Protein 2YGT (pdb70)

Sequence (282 aa):
IRKEENGNVTIITQNNKQIRKYSSTDSATTKSNSKITVDASFVDDKFSSEMTTIISLKGFIPSGRKIFALSKYRGVMRWPIKYMVDLKNNSLDSSVKIVDSVPKNTISTKEVNNTISYSIGGGIDTSNKASLNANYAVSKSISYVQPDYNTIQTNDTNSIASWNTEFAETRDGYNVNSWNIVYGNQMFMRSRYSGTSTTNFTPDYQLSSLITGGFSPNFGVVLTAPNGTKKSQIEISLKREINSYHIAWDTEWQGRNYPDSKIEETVKFELDWEKHTIRQIS

Secondary structure (P-SEA, 3-state):
cbbbbcccbbbbbcccbbbbbbbbbbbbbcccbbbbbbbbbbbbcccccbbbbbbbbbbcccccbbbbbccccbbbbbbccbbbbbbbbcccccccccccccccccccccbbbbbbbbcccbbbbbbccccccccccbbbbbbbbbccbbbbbccccccbbbbbbccccccccccccccccccccccccccccccccccccccccccccccccccccccbbbbbbcccccbbbbbbbbbbbbbbbbbbbcccbbbbbbbbbbbbbbbbbbbccccbbbbbcc

Organism: Clostridium perfringens (NCBI:txid1502)

B-factor: mean 29.64, std 13.9, range [11.29, 104.6]

InterPro domains:
  IPR003963 Bi-component toxin, staphylococci [PR01468] (76-95)
  IPR003963 Bi-component toxin, staphylococci [PR01468] (137-158)
  IPR003963 Bi-component toxin, staphylococci [PR01468] (249-266)
  IPR003963 Bi-component toxin, staphylococci [TIGR01002] (24-316)
  IPR016183 Leukocidin/Hemolysin toxin [PF07968] (76-310)
  IPR036435 Leukocidin/porin MspA superfamily [SSF56959] (48-316)

Nearest PDB structures (foldseek):
  4i0n-assembly1_A  TM=9.658E-01  e=7.205E-36  Clostridium perfringens
  7t4d-assembly1_B  TM=8.072E-01  e=2.700E-31  Enterococcus
  4h56-assembly1_A  TM=8.157E-01  e=4.114E-27  Clostridium perfringens
  4iya-assembly1_A  TM=8.623E-01  e=1.959E-25  Staphylococcus phage PVL
  3lkf-assembly1_A  TM=8.382E-01  e=7.167E-26  Staphylococcus aureus

Foldseek 3Di:
DDWDDDPQKIWFDDPNAIKIWGWAKDKDADPVGKIKMKIKIWIGFPLAQWTKIKIKIKIWDWQPWDWDAPDFFKIKIKGFQKKKKKKFWPVCVQVKFFPDKDDAAKDDDQKWKKKWFAARHGDIDIGSDHDDPDDGRDMDMWIFGQVQWMKGFPDDTRGMTMIMTGGHAFPVGFDQPDQDPVQGGCRQAQFWQDDTNRGGGNDPVRDPCCTVTRGTGIMMTMIIGRHVDFKTKMKMKIKTWMKMWMWGCDPITHIHIGGDDMDMDMWMWMAGSVVRYIGTDD

Structure (mmCIF, N/CA/C/O backbone):
data_2YGT
#
_entry.id   2YGT
#
_cell.length_a   112.932
_cell.length_b   49.664
_cell.length_c   58.477
_cell.angle_alpha   90.00
_cell.angle_beta   90.00
_cell.angle_gamma   90.00
#
_symmetry.space_group_name_H-M   'P 21 21 2'
#
loop_
_entity.id
_entity.type
_entity.pdbx_description
1 polymer 'DELTA TOXIN'
2 non-polymer 'ZINC ION'
3 non-polymer IMIDAZOLE
4 non-polymer GLYCEROL
5 water water
#
loop_
_atom_site.group_PDB
_atom_site.id
_atom_site.type_symbol
_atom_site.label_atom_id
_atom_site.label_alt_id
_atom_site.label_comp_id
_atom_site.label_asym_id
_atom_site.label_entity_id
_atom_site.label_seq_id
_atom_site.pdbx_PDB_ins_code
_atom_site.Cartn_x
_atom_site.Cartn_y
_atom_site.Cartn_z
_atom_site.occupancy
_atom_site.B_iso_or_equiv
_atom_site.auth_seq_id
_atom_site.auth_comp_id
_atom_site.auth_asym_id
_atom_site.auth_atom_id
_atom_site.pdbx_PDB_model_num
ATOM 1 N N . ILE A 1 11 ? 14.494 12.011 59.922 1.00 56.27 9 ILE A N 1
ATOM 2 C CA . ILE A 1 11 ? 13.819 13.155 59.321 1.00 61.33 9 ILE A CA 1
ATOM 3 C C . ILE A 1 11 ? 12.310 12.949 59.260 1.00 65.11 9 ILE A C 1
ATOM 4 O O . ILE A 1 11 ? 11.830 11.954 58.719 1.00 74.10 9 ILE A O 1
ATOM 6 N N . ARG A 1 12 ? 11.564 13.897 59.815 1.00 52.53 10 ARG A N 1
ATOM 7 C CA . ARG A 1 12 ? 10.110 13.811 59.825 1.00 54.62 10 ARG A CA 1
ATOM 8 C C . ARG A 1 12 ? 9.507 14.544 58.629 1.00 53.45 10 ARG A C 1
ATOM 9 O O . ARG A 1 12 ? 9.923 15.652 58.298 1.00 52.49 10 ARG A O 1
ATOM 11 N N . LYS A 1 13 ? 8.530 13.915 57.983 1.00 49.69 11 LYS A N 1
ATOM 12 C CA . LYS A 1 13 ? 7.839 14.525 56.853 1.00 50.75 11 LYS A CA 1
ATOM 13 C C . LYS A 1 13 ? 6.329 14.439 57.044 1.00 52.24 11 LYS A C 1
ATOM 14 O O . LYS A 1 13 ? 5.827 13.465 57.599 1.00 53.48 11 LYS A O 1
ATOM 18 N N . GLU A 1 14 ? 5.610 15.459 56.585 1.00 55.11 12 GLU A N 1
ATOM 19 C CA . GLU A 1 14 ? 4.154 15.473 56.695 1.00 59.13 12 GLU A CA 1
ATOM 20 C C . GLU A 1 14 ? 3.510 16.042 55.434 1.00 61.91 12 GLU A C 1
ATOM 21 O O . GLU A 1 14 ? 4.072 16.925 54.786 1.00 57.82 12 GLU A O 1
ATOM 24 N N . GLU A 1 15 ? 2.326 15.538 55.098 1.00 66.12 13 GLU A N 1
ATOM 25 C CA . GLU A 1 15 ? 1.660 15.905 53.850 1.00 70.24 13 GLU A CA 1
ATOM 26 C C . GLU A 1 15 ? 0.569 16.959 54.016 1.00 71.28 13 GLU A C 1
ATOM 27 O O . GLU A 1 15 ? -0.067 17.059 55.066 1.00 71.46 13 GLU A O 1
ATOM 33 N N . ASN A 1 16 ? 0.359 17.739 52.960 1.00 74.54 14 ASN A N 1
ATOM 34 C CA . ASN A 1 16 ? -0.689 18.751 52.929 1.00 79.04 14 ASN A CA 1
ATOM 35 C C . ASN A 1 16 ? -1.031 19.136 51.493 1.00 83.59 14 ASN A C 1
ATOM 36 O O . ASN A 1 16 ? -0.913 20.298 51.105 1.00 85.21 14 ASN A O 1
ATOM 38 N N . GLY A 1 17 ? -1.451 18.149 50.707 1.00 85.92 15 GLY A N 1
ATOM 39 C CA . GLY A 1 17 ? -1.751 18.365 49.304 1.00 81.75 15 GLY A CA 1
ATOM 40 C C . GLY A 1 17 ? -0.508 18.232 48.445 1.00 74.87 15 GLY A C 1
ATOM 41 O O . GLY A 1 17 ? 0.080 17.154 48.350 1.00 71.92 15 GLY A O 1
ATOM 42 N N . ASN A 1 18 ? -0.106 19.331 47.815 1.00 67.41 16 ASN A N 1
ATOM 43 C CA . ASN A 1 18 ? 1.112 19.343 47.014 1.00 65.53 16 ASN A CA 1
ATOM 44 C C . ASN A 1 18 ? 2.305 19.820 47.832 1.00 54.60 16 ASN A C 1
ATOM 45 O O . ASN A 1 18 ? 3.368 20.115 47.285 1.00 53.47 16 ASN A O 1
ATOM 50 N N . VAL A 1 19 ? 2.121 19.895 49.145 1.00 46.67 17 VAL A N 1
ATOM 51 C CA . VAL A 1 19 ? 3.176 20.361 50.034 1.00 41.40 17 VAL A CA 1
ATOM 52 C C . VAL A 1 19 ? 3.661 19.258 50.965 1.00 39.64 17 VAL A C 1
ATOM 53 O O . VAL A 1 19 ? 2.863 18.530 51.555 1.00 39.80 17 VAL A O 1
ATOM 57 N N . THR A 1 20 ? 4.978 19.142 51.089 1.00 37.80 18 THR A N 1
ATOM 58 C CA . THR A 1 20 ? 5.583 18.234 52.049 1.00 28.98 18 THR A CA 1
ATOM 59 C C . THR A 1 20 ? 6.421 19.044 53.028 1.00 28.34 18 THR A C 1
ATOM 60 O O . THR A 1 20 ? 7.394 19.688 52.636 1.00 39.66 18 THR A O 1
ATOM 64 N N . ILE A 1 21 ? 6.032 19.028 54.299 1.00 36.28 19 ILE A N 1
ATOM 65 C CA . ILE A 1 21 ? 6.792 19.722 55.331 1.00 28.25 19 ILE A CA 1
ATOM 66 C C . ILE A 1 21 ? 7.811 18.777 55.952 1.00 33.16 19 ILE A C 1
ATOM 67 O O . ILE A 1 21 ? 7.451 17.776 56.570 1.00 28.11 19 ILE A O 1
ATOM 72 N N . ILE A 1 22 ? 9.087 19.102 55.782 1.00 35.63 20 ILE A N 1
ATOM 73 C CA . ILE A 1 22 ? 10.165 18.225 56.213 1.00 25.85 20 ILE A CA 1
ATOM 74 C C . ILE A 1 22 ? 10.946 18.833 57.371 1.00 31.72 20 ILE A C 1
ATOM 75 O O . ILE A 1 22 ? 11.494 19.929 57.257 1.00 24.74 20 ILE A O 1
ATOM 80 N N . THR A 1 23 ? 10.990 18.110 58.486 1.00 30.75 21 THR A N 1
ATOM 81 C CA . THR A 1 23 ? 11.655 18.592 59.691 1.00 31.73 21 THR A CA 1
ATOM 82 C C . THR A 1 23 ? 12.789 17.662 60.112 1.00 29.43 21 THR A C 1
ATOM 83 O O . THR A 1 23 ? 12.575 16.471 60.342 1.00 29.90 21 THR A O 1
ATOM 87 N N . GLN A 1 24 ? 13.994 18.211 60.213 1.00 52.30 22 GLN A N 1
ATOM 88 C CA . GLN A 1 24 ? 15.154 17.437 60.635 1.00 54.82 22 GLN A CA 1
ATOM 89 C C . GLN A 1 24 ? 15.963 18.203 61.674 1.00 51.69 22 GLN A C 1
ATOM 90 O O . GLN A 1 24 ? 16.615 19.198 61.357 1.00 51.84 22 GLN A O 1
ATOM 93 N N . ASN A 1 25 ? 15.908 17.733 62.916 1.00 53.26 23 ASN A N 1
ATOM 94 C CA . ASN A 1 25 ? 16.632 18.358 64.017 1.00 57.40 23 ASN A CA 1
ATOM 95 C C . ASN A 1 25 ? 16.289 19.836 64.192 1.00 57.85 23 ASN A C 1
ATOM 96 O O . ASN A 1 25 ? 17.162 20.700 64.104 1.00 63.42 23 ASN A O 1
ATOM 101 N N . ASN A 1 26 ? 15.011 20.116 64.432 1.00 56.18 24 ASN A N 1
ATOM 102 C CA . ASN A 1 26 ? 14.538 21.475 64.695 1.00 58.57 24 ASN A CA 1
ATOM 103 C C . ASN A 1 26 ? 14.462 22.366 63.455 1.00 57.28 24 ASN A C 1
ATOM 104 O O . ASN A 1 26 ? 13.776 23.390 63.461 1.00 55.01 24 ASN A O 1
ATOM 106 N N . LYS A 1 27 ? 15.164 21.978 62.394 1.00 53.08 25 LYS A N 1
ATOM 107 C CA . LYS A 1 27 ? 15.142 22.743 61.152 1.00 47.27 25 LYS A CA 1
ATOM 108 C C . LYS A 1 27 ? 14.101 22.192 60.182 1.00 44.20 25 LYS A C 1
ATOM 109 O O . LYS A 1 27 ? 14.010 20.983 59.970 1.00 46.53 25 LYS A O 1
ATOM 115 N N . GLN A 1 28 ? 13.316 23.089 59.596 1.00 44.77 26 GLN A N 1
ATOM 116 C CA . GLN A 1 28 ? 12.201 22.687 58.748 1.00 45.76 26 GLN A CA 1
ATOM 117 C C . GLN A 1 28 ? 12.279 23.283 57.345 1.00 41.75 26 GLN A C 1
ATOM 118 O O . GLN A 1 28 ? 12.604 24.457 57.175 1.00 41.35 26 GLN A O 1
ATOM 124 N N . ILE A 1 29 ? 11.986 22.458 56.345 1.00 20.15 27 ILE A N 1
ATOM 125 C CA . ILE A 1 29 ? 11.921 22.917 54.962 1.00 23.44 27 ILE A CA 1
ATOM 126 C C . ILE A 1 29 ? 10.650 22.398 54.290 1.00 25.77 27 ILE A C 1
ATOM 127 O O . ILE A 1 29 ? 10.013 21.467 54.782 1.00 31.16 27 ILE A O 1
ATOM 132 N N . ARG A 1 30 ? 10.281 23.001 53.166 1.00 23.62 28 ARG A N 1
ATOM 133 C CA . ARG A 1 30 ? 9.061 22.607 52.472 1.00 25.86 28 ARG A CA 1
ATOM 134 C C . ARG A 1 30 ? 9.331 22.227 51.021 1.00 26.37 28 ARG A C 1
ATOM 135 O O . ARG A 1 30 ? 10.255 22.745 50.396 1.00 31.48 28 ARG A O 1
ATOM 143 N N . LYS A 1 31 ? 8.520 21.315 50.495 1.00 18.43 29 LYS A N 1
ATOM 144 C CA . LYS A 1 31 ? 8.656 20.869 49.114 1.00 20.73 29 LYS A CA 1
ATOM 145 C C . LYS A 1 31 ? 7.328 20.975 48.375 1.00 19.48 29 LYS A C 1
ATOM 146 O O . LYS A 1 31 ? 6.326 20.400 48.800 1.00 20.68 29 LYS A O 1
ATOM 152 N N . TYR A 1 32 ? 7.327 21.715 47.271 1.00 19.99 30 TYR A N 1
ATOM 153 C CA . TYR A 1 32 ? 6.124 21.898 46.468 1.00 17.97 30 TYR A CA 1
ATOM 154 C C . TYR A 1 32 ? 6.247 21.153 45.147 1.00 17.67 30 TYR A C 1
ATOM 155 O O . TYR A 1 32 ? 7.237 21.304 44.432 1.00 17.50 30 TYR A O 1
ATOM 164 N N . SER A 1 33 ? 5.237 20.349 44.831 1.00 17.67 31 SER A N 1
ATOM 165 C CA . SER A 1 33 ? 5.233 19.566 43.600 1.00 19.61 31 SER A CA 1
ATOM 166 C C . SER A 1 33 ? 4.397 20.198 42.487 1.00 17.54 31 SER A C 1
ATOM 167 O O . SER A 1 33 ? 3.342 20.783 42.738 1.00 17.82 31 SER A O 1
ATOM 170 N N . SER A 1 34 ? 4.876 20.074 41.255 1.00 17.34 32 SER A N 1
ATOM 171 C CA . SER A 1 34 ? 4.130 20.549 40.098 1.00 17.86 32 SER A CA 1
ATOM 172 C C . SER A 1 34 ? 4.346 19.604 38.919 1.00 20.69 32 SER A C 1
ATOM 173 O O . SER A 1 34 ? 5.475 19.208 38.627 1.00 21.63 32 SER A O 1
ATOM 176 N N . THR A 1 35 ? 3.257 19.234 38.253 1.00 17.41 33 THR A N 1
ATOM 177 C CA . THR A 1 35 ? 3.327 18.312 37.125 1.00 17.29 33 THR A CA 1
ATOM 178 C C . THR A 1 35 ? 2.640 18.862 35.881 1.00 17.49 33 THR A C 1
ATOM 179 O O . THR A 1 35 ? 1.508 19.342 35.941 1.00 27.82 33 THR A O 1
ATOM 183 N N . ASP A 1 36 ? 3.331 18.784 34.751 1.00 17.33 34 ASP A N 1
ATOM 184 C CA . ASP A 1 36 ? 2.736 19.160 33.479 1.00 17.55 34 ASP A CA 1
ATOM 185 C C . ASP A 1 36 ? 3.038 18.126 32.401 1.00 17.42 34 ASP A C 1
ATOM 186 O O . ASP A 1 36 ? 4.090 17.490 32.416 1.00 21.48 34 ASP A O 1
ATOM 191 N N . SER A 1 37 ? 2.102 17.961 31.470 1.00 34.26 35 SER A N 1
ATOM 192 C CA . SER A 1 37 ? 2.260 17.001 30.385 1.00 28.76 35 SER A CA 1
ATOM 193 C C . SER A 1 37 ? 2.050 17.656 29.027 1.00 29.25 35 SER A C 1
ATOM 194 O O . SER A 1 37 ? 1.183 18.516 28.867 1.00 18.25 35 SER A O 1
ATOM 197 N N . ALA A 1 38 ? 2.849 17.241 28.051 1.00 17.75 36 ALA A N 1
ATOM 198 C CA . ALA A 1 38 ? 2.731 17.755 26.695 1.00 26.22 36 ALA A CA 1
ATOM 199 C C . ALA A 1 38 ? 2.866 16.638 25.665 1.00 26.97 36 ALA A C 1
ATOM 200 O O . ALA A 1 38 ? 3.631 15.690 25.851 1.00 26.93 36 ALA A O 1
ATOM 202 N N . THR A 1 39 ? 2.105 16.750 24.583 1.00 26.00 37 THR A N 1
ATOM 203 C CA . THR A 1 39 ? 2.185 15.795 23.488 1.00 28.49 37 THR A CA 1
ATOM 204 C C . THR A 1 39 ? 2.717 16.488 22.239 1.00 29.20 37 THR A C 1
ATOM 205 O O . THR A 1 39 ? 2.298 17.596 21.909 1.00 24.10 37 THR A O 1
ATOM 209 N N . THR A 1 40 ? 3.650 15.836 21.553 1.00 24.58 38 THR A N 1
ATOM 210 C CA . THR A 1 40 ? 4.260 16.410 20.361 1.00 27.47 38 THR A CA 1
ATOM 211 C C . THR A 1 40 ? 3.453 16.075 19.110 1.00 31.10 38 THR A C 1
ATOM 212 O O . THR A 1 40 ? 2.499 15.297 19.163 1.00 26.89 38 THR A O 1
ATOM 216 N N . LYS A 1 41 ? 3.848 16.665 17.986 1.00 32.25 39 LYS A N 1
ATOM 217 C CA . LYS A 1 41 ? 3.152 16.462 16.719 1.00 36.20 39 LYS A CA 1
ATOM 218 C C . LYS A 1 41 ? 3.163 14.996 16.287 1.00 36.10 39 LYS A C 1
ATOM 219 O O . LYS A 1 41 ? 2.188 14.501 15.727 1.00 39.27 39 LYS A O 1
ATOM 221 N N . SER A 1 42 ? 4.266 14.305 16.556 1.00 34.30 40 SER A N 1
ATOM 222 C CA . SER A 1 42 ? 4.407 12.908 16.158 1.00 28.63 40 SER A CA 1
ATOM 223 C C . SER A 1 42 ? 4.025 11.949 17.283 1.00 33.01 40 SER A C 1
ATOM 224 O O . SER A 1 42 ? 4.424 10.783 17.282 1.00 39.13 40 SER A O 1
ATOM 227 N N . ASN A 1 43 ? 3.256 12.455 18.243 1.00 38.57 41 ASN A N 1
ATOM 228 C CA . ASN A 1 43 ? 2.739 11.643 19.344 1.00 39.60 41 ASN A CA 1
ATOM 229 C C . ASN A 1 43 ? 3.784 11.136 20.336 1.00 30.59 41 ASN A C 1
ATOM 230 O O . ASN A 1 43 ? 3.611 10.082 20.949 1.00 31.39 41 ASN A O 1
ATOM 234 N N . SER A 1 44 ? 4.868 11.887 20.489 1.00 25.96 42 SER A N 1
ATOM 235 C CA . SER A 1 44 ? 5.768 11.675 21.613 1.00 25.15 42 SER A CA 1
ATOM 236 C C . SER A 1 44 ? 5.153 12.353 22.827 1.00 25.51 42 SER A C 1
ATOM 237 O O . SER A 1 44 ? 4.435 13.343 22.693 1.00 25.18 42 SER A O 1
ATOM 240 N N . LYS A 1 45 ? 5.426 11.819 24.009 1.00 22.65 43 LYS A N 1
ATOM 241 C CA . LYS A 1 45 ? 4.869 12.375 25.230 1.00 24.05 43 LYS A CA 1
ATOM 242 C C . LYS A 1 45 ? 5.974 12.800 26.183 1.00 29.78 43 LYS A C 1
ATOM 243 O O . LYS A 1 45 ? 6.960 12.088 26.367 1.00 26.82 43 LYS A O 1
ATOM 247 N N . ILE A 1 46 ? 5.807 13.974 26.779 1.00 30.38 44 ILE A N 1
ATOM 248 C CA . ILE A 1 46 ? 6.721 14.432 27.812 1.00 27.84 44 ILE A CA 1
ATOM 249 C C . ILE A 1 46 ? 5.945 14.834 29.059 1.00 27.56 44 ILE A C 1
ATOM 250 O O . ILE A 1 46 ? 4.917 15.507 28.979 1.00 25.13 44 ILE A O 1
ATOM 255 N N . THR A 1 47 ? 6.443 14.398 30.209 1.00 26.01 45 THR A N 1
ATOM 256 C CA . THR A 1 47 ? 5.890 14.793 31.494 1.00 16.67 45 THR A CA 1
ATOM 257 C C . THR A 1 47 ? 7.016 15.273 32.394 1.00 22.22 45 THR A C 1
ATOM 258 O O . THR A 1 47 ? 8.011 14.574 32.581 1.00 18.53 45 THR A O 1
ATOM 262 N N . VAL A 1 48 ? 6.863 16.473 32.943 1.00 21.84 46 VAL A N 1
ATOM 263 C CA . VAL A 1 48 ? 7.850 17.001 33.874 1.00 18.97 46 VAL A CA 1
ATOM 264 C C . VAL A 1 48 ? 7.276 17.114 35.278 1.00 19.78 46 VAL A C 1
ATOM 265 O O . VAL A 1 48 ? 6.227 17.722 35.486 1.00 16.66 46 VAL A O 1
ATOM 269 N N . ASP A 1 49 ? 7.965 16.507 36.235 1.00 24.45 47 ASP A N 1
ATOM 270 C CA . ASP A 1 49 ? 7.609 16.642 37.638 1.00 22.54 47 ASP A CA 1
ATOM 271 C C . ASP A 1 49 ? 8.630 17.552 38.296 1.00 16.41 47 ASP A C 1
ATOM 272 O O . ASP A 1 49 ? 9.797 17.189 38.439 1.00 23.58 47 ASP A O 1
ATOM 277 N N . ALA A 1 50 ? 8.196 18.743 38.682 1.00 16.58 48 ALA A N 1
ATOM 278 C CA . ALA A 1 50 ? 9.076 19.675 39.368 1.00 16.65 48 ALA A CA 1
ATOM 279 C C . ALA A 1 50 ? 8.836 19.646 40.874 1.00 21.21 48 ALA A C 1
ATOM 280 O O . ALA A 1 50 ? 7.700 19.739 41.337 1.00 19.21 48 ALA A O 1
ATOM 282 N N . SER A 1 51 ? 9.914 19.508 41.636 1.00 16.76 49 SER A N 1
ATOM 283 C CA . SER A 1 51 ? 9.832 19.612 43.083 1.00 20.08 49 SER A CA 1
ATOM 284 C C . SER A 1 51 ? 10.571 20.854 43.547 1.00 18.83 49 SER A C 1
ATOM 285 O O . SER A 1 51 ? 11.799 20.852 43.636 1.00 18.41 49 SER A O 1
ATOM 288 N N . PHE A 1 52 ? 9.817 21.914 43.822 1.00 17.36 50 PHE A N 1
ATOM 289 C CA . PHE A 1 52 ? 10.385 23.156 44.330 1.00 17.65 50 PHE A CA 1
ATOM 290 C C . PHE A 1 52 ? 10.690 23.014 45.815 1.00 25.83 50 PHE A C 1
ATOM 291 O O . PHE A 1 52 ? 9.791 22.782 46.625 1.00 17.91 50 PHE A O 1
ATOM 299 N N . VAL A 1 53 ? 11.958 23.149 46.178 1.00 19.52 51 VAL A N 1
ATOM 300 C CA . VAL A 1 53 ? 12.336 23.074 47.579 1.00 22.72 51 VAL A CA 1
ATOM 301 C C . VAL A 1 53 ? 12.463 24.467 48.176 1.00 21.31 51 VAL A C 1
ATOM 302 O O . VAL A 1 53 ? 13.154 25.323 47.626 1.00 20.75 51 VAL A O 1
ATOM 306 N N . ASP A 1 54 ? 11.777 24.690 49.294 1.00 24.17 52 ASP A N 1
ATOM 307 C CA . ASP A 1 54 ? 11.933 25.919 50.065 1.00 22.74 52 ASP A CA 1
ATOM 308 C C . ASP A 1 54 ? 12.743 25.647 51.325 1.00 22.41 52 ASP A C 1
ATOM 309 O O . ASP A 1 54 ? 12.257 25.035 52.277 1.00 23.90 52 ASP A O 1
ATOM 314 N N . ASP A 1 55 ? 13.987 26.106 51.310 1.00 20.92 53 ASP A N 1
ATOM 315 C CA . ASP A 1 55 ? 14.939 25.815 52.368 1.00 22.31 53 ASP A CA 1
ATOM 316 C C . ASP A 1 55 ? 15.621 27.109 52.794 1.00 25.05 53 ASP A C 1
ATOM 317 O O . ASP A 1 55 ? 16.572 27.559 52.157 1.00 22.18 53 ASP A O 1
ATOM 322 N N . LYS A 1 56 ? 15.120 27.706 53.872 1.00 31.05 54 LYS A N 1
ATOM 323 C CA . LYS A 1 56 ? 15.621 28.994 54.350 1.00 32.61 54 LYS A CA 1
ATOM 324 C C . LYS A 1 56 ? 17.074 28.925 54.804 1.00 28.32 54 LYS A C 1
ATOM 325 O O . LYS A 1 56 ? 17.734 29.954 54.950 1.00 22.70 54 LYS A O 1
ATOM 331 N N . PHE A 1 57 ? 17.564 27.710 55.027 1.00 21.88 55 PHE A N 1
ATOM 332 C CA . PHE A 1 57 ? 18.925 27.509 55.514 1.00 25.55 55 PHE A CA 1
ATOM 333 C C . PHE A 1 57 ? 19.912 27.324 54.365 1.00 22.17 55 PHE A C 1
ATOM 334 O O . PHE A 1 57 ? 21.119 27.213 54.575 1.00 25.04 55 PHE A O 1
ATOM 342 N N . SER A 1 58 ? 19.387 27.299 53.147 1.00 27.24 56 SER A N 1
ATOM 343 C CA . SER A 1 58 ? 20.221 27.225 51.957 1.00 32.49 56 SER A CA 1
ATOM 344 C C . SER A 1 58 ? 20.403 28.622 51.387 1.00 32.24 56 SER A C 1
ATOM 345 O O . SER A 1 58 ? 19.486 29.442 51.437 1.00 29.96 56 SER A O 1
ATOM 348 N N . SER A 1 59 ? 21.586 28.888 50.842 1.00 32.48 57 SER A N 1
ATOM 349 C CA . SER A 1 59 ? 21.908 30.210 50.312 1.00 33.67 57 SER A CA 1
ATOM 350 C C . SER A 1 59 ? 21.179 30.511 49.002 1.00 34.71 57 SER A C 1
ATOM 351 O O . SER A 1 59 ? 21.209 31.640 48.513 1.00 30.75 57 SER A O 1
ATOM 354 N N . GLU A 1 60 ? 20.529 29.503 48.431 1.00 35.40 58 GLU A N 1
ATOM 355 C CA . GLU A 1 60 ? 19.790 29.699 47.189 1.00 32.15 58 GLU A CA 1
ATOM 356 C C . GLU A 1 60 ? 18.584 28.770 47.066 1.00 27.84 58 GLU A C 1
ATOM 357 O O . GLU A 1 60 ? 18.315 27.966 47.958 1.00 26.18 58 GLU A O 1
ATOM 363 N N . MET A 1 61 ? 17.857 28.901 45.959 1.00 24.74 59 MET A N 1
ATOM 364 C CA . MET A 1 61 ? 16.665 28.096 45.705 1.00 25.49 59 MET A CA 1
ATOM 365 C C . MET A 1 61 ? 16.969 26.887 44.824 1.00 26.14 59 MET A C 1
ATOM 366 O O . MET A 1 61 ? 17.700 26.991 43.840 1.00 19.35 59 MET A O 1
ATOM 371 N N . THR A 1 62 ? 16.392 25.743 45.180 1.00 18.89 60 THR A N 1
ATOM 372 C CA . THR A 1 62 ? 16.657 24.495 44.475 1.00 18.47 60 THR A CA 1
ATOM 373 C C . THR A 1 62 ? 15.368 23.842 43.991 1.00 30.03 60 THR A C 1
ATOM 374 O O . THR A 1 62 ? 14.430 23.648 44.765 1.00 25.87 60 THR A O 1
ATOM 378 N N . THR A 1 63 ? 15.329 23.503 42.706 1.00 17.80 61 THR A N 1
ATOM 379 C CA . THR A 1 63 ? 14.199 22.777 42.140 1.00 18.91 61 THR A CA 1
ATOM 380 C C . THR A 1 63 ? 14.661 21.506 41.434 1.00 21.75 61 THR A C 1
ATOM 381 O O . THR A 1 63 ? 15.500 21.551 40.535 1.00 21.95 61 THR A O 1
ATOM 385 N N . ILE A 1 64 ? 14.109 20.374 41.853 1.00 16.95 62 ILE A N 1
ATOM 386 C CA . ILE A 1 64 ? 14.436 19.094 41.246 1.00 16.72 62 ILE A CA 1
ATOM 387 C C . ILE A 1 64 ? 13.410 18.767 40.171 1.00 16.51 62 ILE A C 1
ATOM 388 O O . ILE A 1 64 ? 12.207 18.832 40.416 1.00 16.52 62 ILE A O 1
ATOM 393 N N . ILE A 1 65 ? 13.884 18.423 38.978 1.00 16.39 63 ILE A N 1
ATOM 394 C CA . ILE A 1 65 ? 12.984 18.119 37.869 1.00 16.26 63 ILE A CA 1
ATOM 395 C C . ILE A 1 65 ? 13.127 16.687 37.359 1.00 16.09 63 ILE A C 1
ATOM 396 O O . ILE A 1 65 ? 14.202 16.266 36.933 1.00 16.06 63 ILE A O 1
ATOM 401 N N . SER A 1 66 ? 12.027 15.946 37.414 1.00 16.06 64 SER A N 1
ATOM 402 C CA . SER A 1 66 ? 11.982 14.597 36.873 1.00 15.99 64 SER A CA 1
ATOM 403 C C . SER A 1 66 ? 11.335 14.616 35.491 1.00 17.72 64 SER A C 1
ATOM 404 O O . SER A 1 66 ? 10.207 15.077 35.326 1.00 16.40 64 SER A O 1
ATOM 407 N N . LEU A 1 67 ? 12.066 14.116 34.504 1.00 18.32 65 LEU A N 1
ATOM 408 C CA . LEU A 1 67 ? 11.591 14.061 33.130 1.00 19.92 65 LEU A CA 1
ATOM 409 C C . LEU A 1 67 ? 11.150 12.643 32.773 1.00 18.72 65 LEU A C 1
ATOM 410 O O . LEU A 1 67 ? 11.955 11.711 32.799 1.00 26.54 65 LEU A O 1
ATOM 415 N N . LYS A 1 68 ? 9.870 12.481 32.451 1.00 16.06 66 LYS A N 1
ATOM 416 C CA . LYS A 1 68 ? 9.344 11.188 32.011 1.00 20.60 66 LYS A CA 1
ATOM 417 C C . LYS A 1 68 ? 8.712 11.326 30.632 1.00 19.43 66 LYS A C 1
ATOM 418 O O . LYS A 1 68 ? 7.904 12.222 30.400 1.00 23.94 66 LYS A O 1
ATOM 421 N N . GLY A 1 69 ? 9.077 10.441 29.714 1.00 21.88 67 GLY A N 1
ATOM 422 C CA . GLY A 1 69 ? 8.573 10.543 28.359 1.00 25.61 67 GLY A CA 1
ATOM 423 C C . GLY A 1 69 ? 8.268 9.230 27.670 1.00 29.07 67 GLY A C 1
ATOM 424 O O . GLY A 1 69 ? 8.591 8.149 28.165 1.00 22.53 67 GLY A O 1
ATOM 425 N N . PHE A 1 70 ? 7.620 9.336 26.517 1.00 26.41 68 PHE A N 1
ATOM 426 C CA . PHE A 1 70 ? 7.429 8.195 25.641 1.00 22.37 68 PHE A CA 1
ATOM 427 C C . PHE A 1 70 ? 7.685 8.617 24.205 1.00 23.14 68 PHE A C 1
ATOM 428 O O . PHE A 1 70 ? 7.013 9.505 23.684 1.00 17.35 68 PHE A O 1
ATOM 436 N N . ILE A 1 71 ? 8.674 7.991 23.581 1.00 17.19 69 ILE A N 1
ATOM 437 C CA . ILE A 1 71 ? 8.949 8.206 22.173 1.00 20.57 69 ILE A CA 1
ATOM 438 C C . ILE A 1 71 ? 8.653 6.921 21.415 1.00 25.68 69 ILE A C 1
ATOM 439 O O . ILE A 1 71 ? 9.343 5.917 21.600 1.00 17.64 69 ILE A O 1
ATOM 444 N N . PRO A 1 72 ? 7.618 6.946 20.566 1.00 18.77 70 PRO A N 1
ATOM 445 C CA . PRO A 1 72 ? 7.247 5.770 19.775 1.00 18.42 70 PRO A CA 1
ATOM 446 C C . PRO A 1 72 ? 8.439 5.265 18.973 1.00 33.18 70 PRO A C 1
ATOM 447 O O . PRO A 1 72 ? 9.239 6.069 18.496 1.00 20.02 70 PRO A O 1
ATOM 451 N N . SER A 1 73 ? 8.555 3.948 18.835 1.00 18.64 71 SER A N 1
ATOM 452 C CA . SER A 1 73 ? 9.676 3.352 18.112 1.00 26.41 71 SER A CA 1
ATOM 453 C C . SER A 1 73 ? 9.653 3.728 16.635 1.00 26.57 71 SER A C 1
ATOM 454 O O . SER A 1 73 ? 10.698 3.819 15.991 1.00 18.77 71 SER A O 1
ATOM 457 N N . GLY A 1 74 ? 8.454 3.938 16.102 1.00 19.20 72 GLY A N 1
ATOM 458 C CA . GLY A 1 74 ? 8.293 4.260 14.698 1.00 19.49 72 GLY A CA 1
ATOM 459 C C . GLY A 1 74 ? 8.683 3.111 13.787 1.00 19.86 72 GLY A C 1
ATOM 460 O O . GLY A 1 74 ? 8.987 3.318 12.613 1.00 29.91 72 GLY A O 1
ATOM 461 N N . ARG A 1 75 ? 8.674 1.895 14.324 1.00 20.03 73 ARG A N 1
ATOM 462 C CA . ARG A 1 75 ? 9.059 0.726 13.540 1.00 34.07 73 ARG A CA 1
ATOM 463 C C . ARG A 1 75 ? 8.032 0.388 12.467 1.00 31.46 73 ARG A C 1
ATOM 464 O O . ARG A 1 75 ? 6.827 0.387 12.720 1.00 29.71 73 ARG A O 1
ATOM 472 N N . LYS A 1 76 ? 8.525 0.100 11.268 1.00 27.12 74 LYS A N 1
ATOM 473 C CA . LYS A 1 76 ? 7.678 -0.377 10.186 1.00 23.01 74 LYS A CA 1
ATOM 474 C C . LYS A 1 76 ? 8.342 -1.564 9.501 1.00 29.09 74 LYS A C 1
ATOM 475 O O . LYS A 1 76 ? 9.566 -1.623 9.382 1.00 31.89 74 LYS A O 1
ATOM 478 N N . ILE A 1 77 ? 7.529 -2.518 9.069 1.00 30.15 75 ILE A N 1
ATOM 479 C CA . ILE A 1 77 ? 8.028 -3.657 8.318 1.00 27.70 75 ILE A CA 1
ATOM 480 C C . ILE A 1 77 ? 7.279 -3.743 7.000 1.00 28.74 75 ILE A C 1
ATOM 481 O O . ILE A 1 77 ? 6.050 -3.776 6.981 1.00 29.54 75 ILE A O 1
ATOM 486 N N . PHE A 1 78 ? 8.014 -3.770 5.896 1.00 31.33 76 PHE A N 1
ATOM 487 C CA . PHE A 1 78 ? 7.380 -3.877 4.589 1.00 30.98 76 PHE A CA 1
ATOM 488 C C . PHE A 1 78 ? 8.269 -4.575 3.572 1.00 30.00 76 PHE A C 1
ATOM 489 O O . PHE A 1 78 ? 9.491 -4.617 3.719 1.00 33.67 76 PHE A O 1
ATOM 497 N N . ALA A 1 79 ? 7.641 -5.132 2.543 1.00 35.52 77 ALA A N 1
ATOM 498 C CA . ALA A 1 79 ? 8.368 -5.804 1.479 1.00 36.93 77 ALA A CA 1
ATOM 499 C C . ALA A 1 79 ? 8.685 -4.823 0.362 1.00 35.12 77 ALA A C 1
ATOM 500 O O . ALA A 1 79 ? 7.818 -4.076 -0.089 1.00 30.84 77 ALA A O 1
ATOM 502 N N . LEU A 1 80 ? 9.939 -4.816 -0.068 1.00 31.51 78 LEU A N 1
ATOM 503 C CA . LEU A 1 80 ? 10.332 -4.052 -1.235 1.00 34.04 78 LEU A CA 1
ATOM 504 C C . LEU A 1 80 ? 10.036 -4.944 -2.434 1.00 42.05 78 LEU A C 1
ATOM 505 O O . LEU A 1 80 ? 9.641 -4.475 -3.504 1.00 40.70 78 LEU A O 1
ATOM 510 N N . SER A 1 81 ? 10.223 -6.243 -2.224 1.00 33.64 79 SER A N 1
ATOM 511 C CA . SER A 1 81 ? 9.834 -7.270 -3.177 1.00 33.10 79 SER A CA 1
ATOM 512 C C . SER A 1 81 ? 9.761 -8.593 -2.426 1.00 36.09 79 SER A C 1
ATOM 513 O O . SER A 1 81 ? 9.906 -8.626 -1.202 1.00 41.61 79 SER A O 1
ATOM 516 N N . LYS A 1 82 ? 9.542 -9.683 -3.151 1.00 34.00 80 LYS A N 1
ATOM 517 C CA . LYS A 1 82 ? 9.493 -11.002 -2.531 1.00 38.31 80 LYS A CA 1
ATOM 518 C C . LYS A 1 82 ? 10.867 -11.411 -2.008 1.00 36.99 80 LYS A C 1
ATOM 519 O O . LYS A 1 82 ? 10.977 -12.280 -1.143 1.00 30.15 80 LYS A O 1
ATOM 521 N N . TYR A 1 83 ? 11.910 -10.774 -2.533 1.00 34.13 81 TYR A N 1
ATOM 522 C CA . TYR A 1 83 ? 13.283 -11.150 -2.213 1.00 31.48 81 TYR A CA 1
ATOM 523 C C . TYR A 1 83 ? 14.005 -10.092 -1.385 1.00 32.89 81 TYR A C 1
ATOM 524 O O . TYR A 1 83 ? 15.149 -10.291 -0.979 1.00 34.25 81 TYR A O 1
ATOM 533 N N . ARG A 1 84 ? 13.338 -8.969 -1.137 1.00 35.10 82 ARG A N 1
ATOM 534 C CA . ARG A 1 84 ? 13.938 -7.900 -0.346 1.00 36.65 82 ARG A CA 1
ATOM 535 C C . ARG A 1 84 ? 12.953 -7.278 0.640 1.00 33.92 82 ARG A C 1
ATOM 536 O O . ARG A 1 84 ? 11.938 -6.709 0.243 1.00 26.56 82 ARG A O 1
ATOM 544 N N . GLY A 1 85 ? 13.268 -7.394 1.927 1.00 25.90 83 GLY A N 1
ATOM 545 C CA . GLY A 1 85 ? 12.422 -6.863 2.980 1.00 25.49 83 GLY A CA 1
ATOM 546 C C . GLY A 1 85 ? 13.109 -5.789 3.8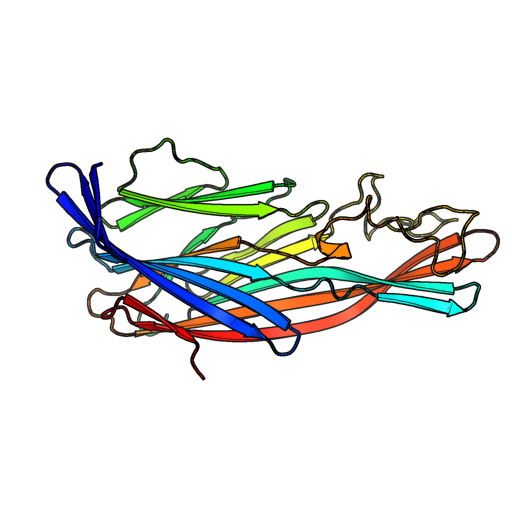04 1.00 28.74 83 GLY A C 1
ATOM 547 O O . GLY A 1 85 ? 14.336 -5.762 3.913 1.00 25.33 83 GLY A O 1
ATOM 548 N N . VAL A 1 86 ? 12.315 -4.899 4.388 1.00 30.16 84 VAL A N 1
ATOM 549 C CA . VAL A 1 86 ? 12.859 -3.790 5.160 1.00 25.23 84 VAL A CA 1
ATOM 550 C C . VAL A 1 86 ? 12.211 -3.689 6.532 1.00 26.13 84 VAL A C 1
ATOM 551 O O . VAL A 1 86 ? 10.988 -3.752 6.661 1.00 24.35 84 VAL A O 1
ATOM 555 N N . MET A 1 87 ? 13.040 -3.541 7.558 1.00 22.55 85 MET A N 1
ATOM 556 C CA . MET A 1 87 ? 12.548 -3.255 8.896 1.00 28.32 85 MET A CA 1
ATOM 557 C C . MET A 1 87 ? 13.110 -1.922 9.367 1.00 23.73 85 MET A C 1
ATOM 558 O O . MET A 1 87 ? 14.296 -1.813 9.675 1.00 24.85 85 MET A O 1
ATOM 563 N N . ARG A 1 88 ? 12.258 -0.905 9.407 1.00 21.29 86 ARG A N 1
ATOM 564 C CA . ARG A 1 88 ? 12.656 0.396 9.931 1.00 27.51 86 ARG A CA 1
ATOM 565 C C . ARG A 1 88 ? 12.594 0.377 11.453 1.00 25.03 86 ARG A C 1
ATOM 566 O O . ARG A 1 88 ? 11.610 -0.077 12.035 1.00 20.47 86 ARG A O 1
ATOM 574 N N . TRP A 1 89 ? 13.656 0.857 12.094 1.00 19.87 87 TRP A N 1
ATOM 575 C CA . TRP A 1 89 ? 13.789 0.745 13.543 1.00 19.54 87 TRP A CA 1
ATOM 576 C C . TRP A 1 89 ? 14.551 1.935 14.139 1.00 20.20 87 TRP A C 1
ATOM 577 O O . TRP A 1 89 ? 15.322 2.596 13.440 1.00 18.97 87 TRP A O 1
ATOM 588 N N . PRO A 1 90 ? 14.337 2.210 15.438 1.00 23.89 88 PRO A N 1
ATOM 589 C CA . PRO A 1 90 ? 14.989 3.342 16.102 1.00 18.28 88 PRO A CA 1
ATOM 590 C C . PRO A 1 90 ? 16.362 2.951 16.633 1.00 18.62 88 PRO A C 1
ATOM 591 O O . PRO A 1 90 ? 16.460 2.397 17.728 1.00 19.06 88 PRO A O 1
ATOM 595 N N . ILE A 1 91 ? 17.413 3.226 15.873 1.00 19.34 89 ILE A N 1
ATOM 596 C CA . ILE A 1 91 ? 18.756 2.959 16.365 1.00 21.61 89 ILE A CA 1
ATOM 597 C C . ILE A 1 91 ? 19.097 3.858 17.558 1.00 23.00 89 ILE A C 1
ATOM 598 O O . ILE A 1 91 ? 19.811 3.438 18.472 1.00 19.13 89 ILE A O 1
ATOM 603 N N . LYS A 1 92 ? 18.572 5.083 17.563 1.00 17.63 90 LYS A N 1
ATOM 604 C CA . LYS A 1 92 ? 18.931 6.047 18.602 1.00 18.44 90 LYS A CA 1
ATOM 605 C C . LYS A 1 92 ? 17.788 6.960 19.054 1.00 19.96 90 LYS A C 1
ATOM 606 O O . LYS A 1 92 ? 17.029 7.487 18.240 1.00 18.89 90 LYS A O 1
ATOM 612 N N . TYR A 1 93 ? 17.684 7.131 20.369 1.00 16.95 91 TYR A N 1
ATOM 613 C CA . TYR A 1 93 ? 16.788 8.107 20.974 1.00 16.77 91 TYR A CA 1
ATOM 614 C C . TYR A 1 93 ? 17.635 9.171 21.660 1.00 16.63 91 TYR A C 1
ATOM 615 O O . TYR A 1 93 ? 18.624 8.849 22.318 1.00 18.52 91 TYR A O 1
ATOM 624 N N . MET A 1 94 ? 17.250 10.435 21.525 1.00 16.59 92 MET A N 1
ATOM 625 C CA . MET A 1 94 ? 17.995 11.512 22.171 1.00 17.23 92 MET A CA 1
ATOM 626 C C . MET A 1 94 ? 17.074 12.430 22.964 1.00 18.82 92 MET A C 1
ATOM 627 O O . MET A 1 94 ? 15.999 12.801 22.493 1.00 18.15 92 MET A O 1
ATOM 632 N N . VAL A 1 95 ? 17.502 12.791 24.171 1.00 22.52 93 VAL A N 1
ATOM 633 C CA . VAL A 1 95 ? 16.738 13.701 25.019 1.00 16.24 93 VAL A CA 1
ATOM 634 C C . VAL A 1 95 ? 17.602 14.840 25.560 1.00 18.68 93 VAL A C 1
ATOM 635 O O . VAL A 1 95 ? 18.648 14.611 26.170 1.00 16.34 93 VAL A O 1
ATOM 639 N N . ASP A 1 96 ? 17.152 16.069 25.333 1.00 17.22 94 ASP A N 1
ATOM 640 C CA . ASP A 1 96 ? 17.845 17.246 25.840 1.00 16.60 94 ASP A CA 1
ATOM 641 C C . ASP A 1 96 ? 16.961 18.001 26.819 1.00 16.56 94 ASP A C 1
ATOM 642 O O . ASP A 1 96 ? 15.769 18.180 26.580 1.00 26.65 94 ASP A O 1
ATOM 647 N N . LEU A 1 97 ? 17.548 18.432 27.928 1.00 16.60 95 LEU A N 1
ATOM 648 C CA . LEU A 1 97 ? 16.913 19.425 28.782 1.00 16.67 95 LEU A CA 1
ATOM 649 C C . LEU A 1 97 ? 17.806 20.654 28.799 1.00 17.02 95 LEU A C 1
ATOM 650 O O . LEU A 1 97 ? 18.904 20.635 29.359 1.00 17.14 95 LEU A O 1
ATOM 655 N N . LYS A 1 98 ? 17.332 21.719 28.165 1.00 21.64 96 LYS A N 1
ATOM 656 C CA . LYS A 1 98 ? 18.108 22.942 28.054 1.00 18.23 96 LYS A CA 1
ATOM 657 C C . LYS A 1 98 ? 17.611 24.021 29.015 1.00 21.40 96 LYS A C 1
ATOM 658 O O . LYS A 1 98 ? 16.424 24.353 29.038 1.00 19.30 96 LYS A O 1
ATOM 661 N N . ASN A 1 99 ? 18.531 24.553 29.816 1.00 18.39 97 ASN A N 1
ATOM 662 C CA . ASN A 1 99 ? 18.233 25.674 30.705 1.00 23.50 97 ASN A CA 1
ATOM 663 C C . ASN A 1 99 ? 18.465 27.008 29.999 1.00 19.05 97 ASN A C 1
ATOM 664 O O . ASN A 1 99 ? 19.595 27.352 29.657 1.00 19.42 97 ASN A O 1
ATOM 669 N N . ASN A 1 100 ? 17.387 27.755 29.784 1.00 19.19 98 ASN A N 1
ATOM 670 C CA . ASN A 1 100 ? 17.449 28.996 29.014 1.00 19.79 98 ASN A CA 1
ATOM 671 C C . ASN A 1 100 ? 17.698 30.256 29.842 1.00 22.95 98 ASN A C 1
ATOM 672 O O . ASN A 1 100 ? 17.554 31.366 29.334 1.00 25.31 98 ASN A O 1
ATOM 677 N N . SER A 1 101 ? 18.070 30.097 31.108 1.00 27.86 99 SER A N 1
ATOM 678 C CA . SER A 1 101 ? 18.128 31.246 32.006 1.00 22.88 99 SER A CA 1
ATOM 679 C C . SER A 1 101 ? 19.445 31.400 32.762 1.00 21.10 99 SER A C 1
ATOM 680 O O . SER A 1 101 ? 19.467 31.941 33.865 1.00 21.35 99 SER A O 1
ATOM 683 N N . LEU A 1 102 ? 20.538 30.934 32.170 1.00 21.14 100 LEU A N 1
ATOM 684 C CA . LEU A 1 102 ? 21.853 31.120 32.774 1.00 26.62 100 LEU A CA 1
ATOM 685 C C . LEU A 1 102 ? 22.217 32.605 32.882 1.00 27.45 100 LEU A C 1
ATOM 686 O O . LEU A 1 102 ? 23.038 32.994 33.713 1.00 33.58 100 LEU A O 1
ATOM 691 N N . ASP A 1 103 ? 21.604 33.428 32.036 1.00 25.47 101 ASP A N 1
ATOM 692 C CA . ASP A 1 103 ? 21.802 34.874 32.092 1.00 30.93 101 ASP A CA 1
ATOM 693 C C . ASP A 1 103 ? 21.283 35.433 33.411 1.00 26.49 101 ASP A C 1
ATOM 694 O O . ASP A 1 103 ? 21.798 36.427 33.920 1.00 30.81 101 ASP A O 1
ATOM 699 N N . SER A 1 104 ? 20.259 34.786 33.957 1.00 28.70 102 SER A N 1
ATOM 700 C CA . SER A 1 104 ? 19.715 35.161 35.256 1.00 23.19 102 SER A CA 1
ATOM 701 C C . SER A 1 104 ? 20.347 34.311 36.352 1.00 24.32 102 SER A C 1
ATOM 702 O O . SER A 1 104 ? 19.821 34.215 37.461 1.00 22.67 102 SER A O 1
ATOM 705 N N . SER A 1 105 ? 21.479 33.698 36.022 1.00 22.83 103 SER A N 1
ATOM 706 C CA . SER A 1 105 ? 22.212 32.825 36.936 1.00 29.82 103 SER A CA 1
ATOM 707 C C . SER A 1 105 ? 21.367 31.679 37.515 1.00 29.41 103 SER A C 1
ATOM 708 O O . SER A 1 105 ? 21.564 31.261 38.659 1.00 33.60 103 SER A O 1
ATOM 711 N N . VAL A 1 106 ? 20.432 31.177 36.715 1.00 25.59 104 VAL A N 1
ATOM 712 C CA . VAL A 1 106 ? 19.771 29.913 37.005 1.00 20.44 104 VAL A CA 1
ATOM 713 C C . VAL A 1 106 ? 20.666 28.824 36.438 1.00 20.16 104 VAL A C 1
ATOM 714 O O . VAL A 1 106 ? 21.118 28.929 35.301 1.00 20.30 104 VAL A O 1
ATOM 718 N N . LYS A 1 107 ? 20.934 27.787 37.225 1.00 19.82 105 LYS A N 1
ATOM 719 C CA . LYS A 1 107 ? 21.903 26.774 36.821 1.00 21.48 105 LYS A CA 1
ATOM 720 C C . LYS A 1 107 ? 21.416 25.339 36.988 1.00 25.90 105 LYS A C 1
ATOM 721 O O . LYS A 1 107 ? 20.733 25.009 37.957 1.00 30.87 105 LYS A O 1
ATOM 727 N N . ILE A 1 108 ? 21.786 24.489 36.035 1.00 27.55 106 ILE A N 1
ATOM 728 C CA . ILE A 1 108 ? 21.698 23.048 36.226 1.00 26.26 106 ILE A CA 1
ATOM 729 C C . ILE A 1 108 ? 22.948 22.631 36.989 1.00 19.63 106 ILE A C 1
ATOM 730 O O . ILE A 1 108 ? 24.055 22.734 36.466 1.00 22.93 106 ILE A O 1
ATOM 735 N N . VAL A 1 109 ? 22.786 22.178 38.226 1.00 18.50 107 VAL A N 1
ATOM 736 C CA . VAL A 1 109 ? 23.950 21.866 39.052 1.00 22.55 107 VAL A CA 1
ATOM 737 C C . VAL A 1 109 ? 24.225 20.369 39.196 1.00 21.21 107 VAL A C 1
ATOM 738 O O . VAL A 1 109 ? 25.266 19.971 39.720 1.00 20.11 107 VAL A O 1
ATOM 742 N N . ASP A 1 110 ? 23.293 19.546 38.727 1.00 18.08 108 ASP A N 1
ATOM 743 C CA . ASP A 1 110 ? 23.513 18.105 38.670 1.00 17.88 108 ASP A CA 1
ATOM 744 C C . ASP A 1 110 ? 22.409 17.419 37.876 1.00 17.40 108 ASP A C 1
ATOM 745 O O . ASP A 1 110 ? 21.325 17.975 37.694 1.00 17.85 108 ASP A O 1
ATOM 750 N N . SER A 1 111 ? 22.694 16.213 37.397 1.00 20.12 109 SER A N 1
ATOM 751 C CA . SER A 1 111 ? 21.726 15.454 36.615 1.00 16.91 109 SER A CA 1
ATOM 752 C C . SER A 1 111 ? 22.044 13.962 36.606 1.00 25.49 109 SER A C 1
ATOM 753 O O . SER A 1 111 ? 23.163 13.549 36.909 1.00 21.00 109 SER A O 1
ATOM 756 N N . VAL A 1 112 ? 21.049 13.159 36.256 1.00 16.62 110 VAL A N 1
ATOM 757 C CA . VAL A 1 112 ? 21.221 11.719 36.145 1.00 20.10 110 VAL A CA 1
ATOM 758 C C . VAL A 1 112 ? 20.362 11.221 34.990 1.00 17.62 110 VAL A C 1
ATOM 759 O O . VAL A 1 112 ? 19.325 11.819 34.693 1.00 16.99 110 VAL A O 1
ATOM 763 N N . PRO A 1 113 ? 20.780 10.124 34.332 1.00 17.45 111 PRO A N 1
ATOM 764 C CA . PRO A 1 113 ? 21.967 9.302 34.611 1.00 16.74 111 PRO A CA 1
ATOM 765 C C . PRO A 1 113 ? 23.282 10.017 34.303 1.00 24.34 111 PRO A C 1
ATOM 766 O O . PRO A 1 113 ? 23.308 10.947 33.496 1.00 18.14 111 PRO A O 1
ATOM 770 N N . LYS A 1 114 ? 24.361 9.577 34.947 1.00 23.40 112 LYS A N 1
ATOM 771 C CA . LYS A 1 114 ? 25.689 10.129 34.702 1.00 21.18 112 LYS A CA 1
ATOM 772 C C . LYS A 1 114 ? 26.463 9.219 33.768 1.00 21.57 112 LYS A C 1
ATOM 773 O O . LYS A 1 114 ? 26.193 8.021 33.694 1.00 22.52 112 LYS A O 1
ATOM 779 N N . ASN A 1 115 ? 27.433 9.797 33.068 1.00 24.12 113 ASN A N 1
ATOM 780 C CA . ASN A 1 115 ? 28.326 9.038 32.203 1.00 27.53 113 ASN A CA 1
ATOM 781 C C . ASN A 1 115 ? 27.582 8.025 31.340 1.00 26.41 113 ASN A C 1
ATOM 782 O O . ASN A 1 115 ? 26.740 8.397 30.523 1.00 25.86 113 ASN A O 1
ATOM 787 N N . THR A 1 116 ? 27.888 6.746 31.530 1.00 24.20 114 THR A N 1
ATOM 788 C CA . THR A 1 116 ? 27.280 5.693 30.725 1.00 33.82 114 THR A CA 1
ATOM 789 C C . THR A 1 116 ? 26.641 4.608 31.587 1.00 18.13 114 THR A C 1
ATOM 790 O O . THR A 1 116 ? 27.211 4.181 32.590 1.00 26.89 114 THR A O 1
ATOM 794 N N . ILE A 1 117 ? 25.450 4.174 31.186 1.00 17.87 115 ILE A N 1
ATOM 795 C CA . ILE A 1 117 ? 24.733 3.107 31.874 1.00 27.90 115 ILE A CA 1
ATOM 796 C C . ILE A 1 117 ? 24.334 2.022 30.876 1.00 18.05 115 ILE A C 1
ATOM 797 O O . ILE A 1 117 ? 23.718 2.309 29.851 1.00 25.74 115 ILE A O 1
ATOM 802 N N . SER A 1 118 ? 24.682 0.777 31.181 1.00 27.12 116 SER A N 1
ATOM 803 C CA . SER A 1 118 ? 24.453 -0.325 30.252 1.00 25.38 116 SER A CA 1
ATOM 804 C C . SER A 1 118 ? 23.446 -1.358 30.744 1.00 21.82 116 SER A C 1
ATOM 805 O O . SER A 1 118 ? 23.035 -2.231 29.980 1.00 21.67 116 SER A O 1
ATOM 808 N N . THR A 1 119 ? 23.054 -1.268 32.012 1.00 18.82 117 THR A N 1
ATOM 809 C CA . THR A 1 119 ? 22.128 -2.242 32.590 1.00 19.07 117 THR A CA 1
ATOM 810 C C . THR A 1 119 ? 20.732 -2.163 31.974 1.00 29.47 117 THR A C 1
ATOM 811 O O . THR A 1 119 ? 20.268 -1.087 31.587 1.00 18.41 117 THR A O 1
ATOM 815 N N . LYS A 1 120 ? 20.073 -3.313 31.883 1.00 19.23 118 LYS A N 1
ATOM 816 C CA . LYS A 1 120 ? 18.724 -3.393 31.338 1.00 19.16 118 LYS A CA 1
ATOM 817 C C . LYS A 1 120 ? 17.782 -2.442 32.073 1.00 23.61 118 LYS A C 1
ATOM 818 O O . LYS A 1 120 ? 16.890 -1.843 31.473 1.00 22.27 118 LYS A O 1
ATOM 821 N N . GLU A 1 121 ? 17.991 -2.314 33.378 1.00 23.88 119 GLU A N 1
ATOM 822 C CA . GLU A 1 121 ? 17.175 -1.443 34.209 1.00 29.09 119 GLU A CA 1
ATOM 823 C C . GLU A 1 121 ? 18.038 -0.332 34.790 1.00 30.25 119 GLU A C 1
ATOM 824 O O . GLU A 1 121 ? 19.139 -0.584 35.277 1.00 18.45 119 GLU A O 1
ATOM 830 N N . VAL A 1 122 ? 17.538 0.897 34.736 1.00 17.84 120 VAL A N 1
ATOM 831 C CA . VAL A 1 122 ? 18.280 2.033 35.261 1.00 23.77 120 VAL A CA 1
ATOM 832 C C . VAL A 1 122 ? 17.566 2.643 36.462 1.00 23.73 120 VAL A C 1
ATOM 833 O O . VAL A 1 122 ? 16.396 3.016 36.378 1.00 28.59 120 VAL A O 1
ATOM 837 N N . ASN A 1 123 ? 18.273 2.730 37.582 1.00 22.43 121 ASN A N 1
ATOM 838 C CA . ASN A 1 123 ? 17.726 3.337 38.790 1.00 19.34 121 ASN A CA 1
ATOM 839 C C . ASN A 1 123 ? 18.660 4.406 39.341 1.00 17.50 121 ASN A C 1
ATOM 840 O O . ASN A 1 123 ? 19.786 4.110 39.727 1.00 19.76 121 ASN A O 1
ATOM 845 N N . ASN A 1 124 ? 18.189 5.647 39.370 1.00 18.07 122 ASN A N 1
ATOM 846 C CA . ASN A 1 124 ? 18.990 6.758 39.871 1.00 20.25 122 ASN A CA 1
ATOM 847 C C . ASN A 1 124 ? 18.299 7.471 41.024 1.00 17.13 122 ASN A C 1
ATOM 848 O O . ASN A 1 124 ? 17.084 7.367 41.189 1.00 17.69 122 ASN A O 1
ATOM 853 N N . THR A 1 125 ? 19.073 8.203 41.815 1.00 17.24 123 THR A N 1
ATOM 854 C CA . THR A 1 125 ? 18.522 8.887 42.972 1.00 17.29 123 THR A CA 1
ATOM 855 C C . THR A 1 125 ? 19.090 10.288 43.132 1.00 18.24 123 THR A C 1
ATOM 856 O O . THR A 1 125 ? 20.304 10.481 43.104 1.00 17.42 123 THR A O 1
ATOM 860 N N . ILE A 1 126 ? 18.201 11.262 43.295 1.00 22.14 124 ILE A N 1
ATOM 861 C CA . ILE A 1 126 ? 18.598 12.637 43.573 1.00 26.90 124 ILE A CA 1
ATOM 862 C C . ILE A 1 126 ? 18.217 12.991 45.005 1.00 17.33 124 ILE A C 1
ATOM 863 O O . ILE A 1 126 ? 17.037 13.058 45.342 1.00 17.25 124 ILE A O 1
ATOM 868 N N . SER A 1 127 ? 19.219 13.207 45.847 1.00 17.66 125 SER A N 1
ATOM 869 C CA . SER A 1 127 ? 18.978 13.472 47.259 1.00 17.92 125 SER A CA 1
ATOM 870 C C . SER A 1 127 ? 19.408 14.879 47.659 1.00 21.50 125 SER A C 1
ATOM 871 O O . SER A 1 127 ? 20.498 15.330 47.308 1.00 24.80 125 SER A O 1
ATOM 874 N N . TYR A 1 128 ? 18.539 15.559 48.399 1.00 21.93 126 TYR A N 1
ATOM 875 C CA . TYR A 1 128 ? 18.782 16.925 48.843 1.00 18.35 126 TYR A CA 1
ATOM 876 C C . TYR A 1 128 ? 18.964 16.982 50.359 1.00 18.77 126 TYR A C 1
ATOM 877 O O . TYR A 1 128 ? 18.242 16.325 51.109 1.00 18.79 126 TYR A O 1
ATOM 886 N N . SER A 1 129 ? 19.940 17.766 50.802 1.00 19.15 127 SER A N 1
ATOM 887 C CA . SER A 1 129 ? 20.164 17.977 52.227 1.00 19.62 127 SER A CA 1
ATOM 888 C C . SER A 1 129 ? 19.881 19.427 52.583 1.00 20.75 127 SER A C 1
ATOM 889 O O . SER A 1 129 ? 20.176 20.331 51.800 1.00 24.07 127 SER A O 1
ATOM 892 N N . ILE A 1 130 ? 19.301 19.644 53.759 1.00 22.95 128 ILE A N 1
ATOM 893 C CA . ILE A 1 130 ? 19.060 20.994 54.248 1.00 20.36 128 ILE A CA 1
ATOM 894 C C . ILE A 1 130 ? 20.366 21.775 54.207 1.00 20.79 128 ILE A C 1
ATOM 895 O O . ILE A 1 130 ? 21.387 21.314 54.713 1.00 21.41 128 ILE A O 1
ATOM 900 N N . GLY A 1 131 ? 20.333 22.951 53.591 1.00 30.61 129 GLY A N 1
ATOM 901 C CA . GLY A 1 131 ? 21.533 23.745 53.405 1.00 21.33 129 GLY A CA 1
ATOM 902 C C . GLY A 1 131 ? 21.887 23.891 51.937 1.00 32.32 129 GLY A C 1
ATOM 903 O O . GLY A 1 131 ? 22.605 24.814 51.555 1.00 29.47 129 GLY A O 1
ATOM 904 N N . GLY A 1 132 ? 21.388 22.974 51.112 1.00 20.47 130 GLY A N 1
ATOM 905 C CA . GLY A 1 132 ? 21.584 23.056 49.676 1.00 28.31 130 GLY A CA 1
ATOM 906 C C . GLY A 1 132 ? 22.293 21.867 49.050 1.00 33.06 130 GLY A C 1
ATOM 907 O O . GLY A 1 132 ? 22.255 21.688 47.833 1.00 20.81 130 GLY A O 1
ATOM 908 N N . GLY A 1 133 ? 22.938 21.049 49.875 1.00 20.21 131 GLY A N 1
ATOM 909 C CA . GLY A 1 133 ? 23.696 19.915 49.376 1.00 30.65 131 GLY A CA 1
ATOM 910 C C . GLY A 1 133 ? 22.924 18.989 48.451 1.00 26.84 131 GLY A C 1
ATOM 911 O O . GLY A 1 133 ? 21.742 18.718 48.669 1.00 19.18 131 GLY A O 1
ATOM 912 N N . ILE A 1 134 ? 23.603 18.499 47.417 1.00 23.18 132 ILE A N 1
ATOM 913 C CA . ILE A 1 134 ? 23.005 17.578 46.452 1.00 18.89 132 ILE A CA 1
ATOM 914 C C . ILE A 1 134 ? 23.838 16.306 46.292 1.00 24.18 132 ILE A C 1
ATOM 915 O O . ILE A 1 134 ? 25.056 16.366 46.113 1.00 21.36 132 ILE A O 1
ATOM 920 N N . ASP A 1 135 ? 23.176 15.155 46.348 1.00 18.70 133 ASP A N 1
ATOM 921 C CA . ASP A 1 135 ? 23.836 13.885 46.076 1.00 18.78 133 ASP A CA 1
ATOM 922 C C . ASP A 1 135 ? 23.099 13.124 44.984 1.00 18.32 133 ASP A C 1
ATOM 923 O O . ASP A 1 135 ? 21.900 12.873 45.091 1.00 18.88 133 ASP A O 1
ATOM 928 N N . THR A 1 136 ? 23.821 12.759 43.931 1.00 18.31 134 THR A N 1
ATOM 929 C CA . THR A 1 136 ? 23.226 12.014 42.829 1.00 17.94 134 THR A CA 1
ATOM 930 C C . THR A 1 136 ? 23.868 10.641 42.695 1.00 25.98 134 THR A C 1
ATOM 931 O O . THR A 1 136 ? 25.091 10.511 42.680 1.00 30.41 134 THR A O 1
ATOM 935 N N . SER A 1 137 ? 23.030 9.617 42.600 1.00 39.83 135 SER A N 1
ATOM 936 C CA . SER A 1 137 ? 23.507 8.249 42.511 1.00 40.68 135 SER A CA 1
ATOM 937 C C . SER A 1 137 ? 22.946 7.558 41.278 1.00 45.18 135 SER A C 1
ATOM 938 O O . SER A 1 137 ? 21.783 7.750 40.925 1.00 39.35 135 SER A O 1
ATOM 941 N N . ASN A 1 138 ? 23.780 6.762 40.617 1.00 45.42 136 ASN A N 1
ATOM 942 C CA . ASN A 1 138 ? 23.297 5.876 39.567 1.00 43.34 136 ASN A CA 1
ATOM 943 C C . ASN A 1 138 ? 22.814 4.568 40.187 1.00 42.65 136 ASN A C 1
ATOM 944 O O . ASN A 1 138 ? 22.600 3.572 39.495 1.00 44.35 136 ASN A O 1
ATOM 949 N N . LYS A 1 139 ? 22.651 4.592 41.508 1.00 42.40 137 LYS A N 1
ATOM 950 C CA . LYS A 1 139 ? 22.072 3.479 42.250 1.00 47.33 137 LYS A CA 1
ATOM 951 C C . LYS A 1 139 ? 20.707 3.893 42.798 1.00 45.17 137 LYS A C 1
ATOM 952 O O . LYS A 1 139 ? 20.275 5.029 42.607 1.00 41.48 137 LYS A O 1
ATOM 954 N N . ALA A 1 140 ? 20.045 2.977 43.497 1.00 46.85 138 ALA A N 1
ATOM 955 C CA . ALA A 1 140 ? 18.611 3.103 43.754 1.00 50.63 138 ALA A CA 1
ATOM 956 C C . ALA A 1 140 ? 18.172 3.811 45.043 1.00 65.14 138 ALA A C 1
ATOM 957 O O . ALA A 1 140 ? 17.176 4.530 45.027 1.00 73.71 138 ALA A O 1
ATOM 959 N N . SER A 1 141 ? 18.885 3.599 46.148 1.00 68.81 139 SER A N 1
ATOM 960 C CA . SER A 1 141 ? 18.430 4.097 47.452 1.00 77.83 139 SER A CA 1
ATOM 961 C C . SER A 1 141 ? 17.114 3.368 47.801 1.00 88.20 139 SER A C 1
ATOM 962 O O . SER A 1 141 ? 16.883 2.285 47.261 1.00 92.43 139 SER A O 1
ATOM 965 N N . LEU A 1 142 ? 16.257 3.888 48.687 1.00 94.07 140 LEU A N 1
ATOM 966 C CA . LEU A 1 142 ? 16.449 5.107 49.466 1.00 97.67 140 LEU A CA 1
ATOM 967 C C . LEU A 1 142 ? 16.655 4.766 50.934 1.00 101.78 140 LEU A C 1
ATOM 968 O O . LEU A 1 142 ? 15.752 4.918 51.758 1.00 104.60 140 LEU A O 1
ATOM 970 N N . ASN A 1 143 ? 17.858 4.305 51.248 1.00 98.24 141 ASN A N 1
ATOM 971 C CA . ASN A 1 143 ? 18.191 3.838 52.585 1.00 95.47 141 ASN A CA 1
ATOM 972 C C . ASN A 1 143 ? 18.850 4.912 53.445 1.00 91.26 141 ASN A C 1
ATOM 973 O O . ASN A 1 143 ? 19.283 4.642 54.565 1.00 91.08 141 ASN A O 1
ATOM 978 N N . ALA A 1 144 ? 18.919 6.131 52.919 1.00 82.57 142 ALA A N 1
ATOM 979 C CA . ALA A 1 144 ? 19.610 7.215 53.606 1.00 74.65 142 ALA A CA 1
ATOM 980 C C . ALA A 1 144 ? 18.652 8.288 54.113 1.00 73.92 142 ALA A C 1
ATOM 981 O O . ALA A 1 144 ? 17.586 8.507 53.538 1.00 70.65 142 ALA A O 1
ATOM 983 N N . ASN A 1 145 ? 19.044 8.953 55.196 1.00 51.01 143 ASN A N 1
ATOM 984 C CA . ASN A 1 145 ? 18.218 9.987 55.811 1.00 51.24 143 ASN A CA 1
ATOM 985 C C . ASN A 1 145 ? 18.430 11.369 55.196 1.00 45.62 143 ASN A C 1
ATOM 986 O O . ASN A 1 145 ? 18.845 12.308 55.877 1.00 42.12 143 ASN A O 1
ATOM 988 N N . TYR A 1 146 ? 18.149 11.484 53.902 1.00 34.52 144 TYR A N 1
ATOM 989 C CA . TYR A 1 146 ? 18.189 12.774 53.224 1.00 32.38 144 TYR A CA 1
ATOM 990 C C . TYR A 1 146 ? 16.862 13.498 53.419 1.00 29.27 144 TYR A C 1
ATOM 991 O O . TYR A 1 146 ? 15.812 12.867 53.527 1.00 31.76 144 TYR A O 1
ATOM 1000 N N . ALA A 1 147 ? 16.913 14.824 53.470 1.00 30.56 145 ALA A N 1
ATOM 1001 C CA . ALA A 1 147 ? 15.705 15.621 53.641 1.00 36.80 145 ALA A CA 1
ATOM 1002 C C . ALA A 1 147 ? 14.733 15.397 52.484 1.00 37.26 145 ALA A C 1
ATOM 1003 O O . ALA A 1 147 ? 13.518 15.339 52.682 1.00 36.16 145 ALA A O 1
ATOM 1005 N N . VAL A 1 148 ? 15.277 15.271 51.278 1.00 32.69 146 VAL A N 1
ATOM 1006 C CA . VAL A 1 148 ? 14.474 15.012 50.088 1.00 36.72 146 VAL A CA 1
ATOM 1007 C C . VAL A 1 148 ? 15.218 14.081 49.142 1.00 37.83 146 VAL A C 1
ATOM 1008 O O . VAL A 1 148 ? 16.350 14.358 48.755 1.00 42.17 146 VAL A O 1
ATOM 1012 N N . SER A 1 149 ? 14.589 12.973 48.769 1.00 34.16 147 SER A N 1
ATOM 1013 C CA . SER A 1 149 ? 15.179 12.091 47.770 1.00 33.08 147 SER A CA 1
ATOM 1014 C C . SER A 1 149 ? 14.170 11.776 46.674 1.00 38.18 147 SER A C 1
ATOM 1015 O O . SER A 1 149 ? 13.011 11.468 46.952 1.00 41.72 147 SER A O 1
ATOM 1018 N N . LYS A 1 150 ? 14.617 11.868 45.426 1.00 29.79 148 LYS A N 1
ATOM 1019 C CA . LYS A 1 150 ? 13.763 11.607 44.277 1.00 26.93 148 LYS A CA 1
ATOM 1020 C C . LYS A 1 150 ? 14.331 10.457 43.452 1.00 25.72 148 LYS A C 1
ATOM 1021 O O . LYS A 1 150 ? 15.480 10.504 43.010 1.00 18.63 148 LYS A O 1
ATOM 1027 N N . SER A 1 151 ? 13.524 9.420 43.253 1.00 26.89 149 SER A N 1
ATOM 1028 C CA . SER A 1 151 ? 13.967 8.244 42.509 1.00 26.64 149 SER A CA 1
ATOM 1029 C C . SER A 1 151 ? 13.652 8.327 41.023 1.00 24.31 149 SER A C 1
ATOM 1030 O O . SER A 1 151 ? 12.585 8.791 40.623 1.00 22.33 149 SER A O 1
ATOM 1033 N N . ILE A 1 152 ? 14.598 7.865 40.214 1.00 26.95 150 ILE A N 1
ATOM 1034 C CA . ILE A 1 152 ? 14.458 7.853 38.766 1.00 25.77 150 ILE A CA 1
ATOM 1035 C C . ILE A 1 152 ? 14.625 6.421 38.266 1.00 32.97 150 ILE A C 1
ATOM 1036 O O . ILE A 1 152 ? 15.518 5.703 38.717 1.00 29.71 150 ILE A O 1
ATOM 1041 N N . SER A 1 153 ? 13.765 6.001 37.343 1.00 33.30 151 SER A N 1
ATOM 1042 C CA . SER A 1 153 ? 13.771 4.608 36.901 1.00 24.77 151 SER A CA 1
ATOM 1043 C C . SER A 1 153 ? 13.193 4.399 35.499 1.00 16.30 151 SER A C 1
ATOM 1044 O O . SER A 1 153 ? 12.136 4.930 35.164 1.00 18.50 151 SER A O 1
ATOM 1047 N N . TYR A 1 154 ? 13.895 3.615 34.687 1.00 16.50 152 TYR A N 1
ATOM 1048 C CA . TYR A 1 154 ? 13.395 3.224 33.373 1.00 15.39 152 TYR A CA 1
ATOM 1049 C C . TYR A 1 154 ? 14.126 1.980 32.876 1.00 15.43 152 TYR A C 1
ATOM 1050 O O . TYR A 1 154 ? 15.104 1.544 33.485 1.00 17.74 152 TYR A O 1
ATOM 1059 N N . VAL A 1 155 ? 13.644 1.410 31.775 1.00 15.62 153 VAL A N 1
ATOM 1060 C CA . VAL A 1 155 ? 14.257 0.221 31.193 1.00 15.71 153 VAL A CA 1
ATOM 1061 C C . VAL A 1 155 ? 14.777 0.492 29.785 1.00 24.25 153 VAL A C 1
ATOM 1062 O O . VAL A 1 155 ? 14.243 1.338 29.062 1.00 15.49 153 VAL A O 1
ATOM 1066 N N . GLN A 1 156 ? 15.822 -0.234 29.402 1.00 15.43 154 GLN A N 1
ATOM 1067 C CA . GLN A 1 156 ? 16.450 -0.041 28.102 1.00 15.27 154 GLN A CA 1
ATOM 1068 C C . GLN A 1 156 ? 17.085 -1.329 27.564 1.00 19.12 154 GLN A C 1
ATOM 1069 O O . GLN A 1 156 ? 18.271 -1.340 27.224 1.00 15.23 154 GLN A O 1
ATOM 1075 N N . PRO A 1 157 ? 16.299 -2.418 27.475 1.00 18.27 155 PRO A N 1
ATOM 1076 C CA . PRO A 1 157 ? 16.829 -3.694 26.979 1.00 18.98 155 PRO A CA 1
ATOM 1077 C C . PRO A 1 157 ? 17.550 -3.538 25.642 1.00 15.89 155 PRO A C 1
ATOM 1078 O O . PRO A 1 157 ? 16.981 -2.990 24.698 1.00 15.90 155 PRO A O 1
ATOM 1082 N N . ASP A 1 158 ? 18.795 -4.003 25.585 1.00 15.80 156 ASP A N 1
ATOM 1083 C CA . ASP A 1 158 ? 19.591 -3.993 24.359 1.00 19.03 156 ASP A CA 1
ATOM 1084 C C . ASP A 1 158 ? 20.115 -2.612 23.973 1.00 17.10 156 ASP A C 1
ATOM 1085 O O . ASP A 1 158 ? 20.778 -2.463 22.947 1.00 15.29 156 ASP A O 1
ATOM 1090 N N . TYR A 1 159 ? 19.816 -1.611 24.794 1.00 15.14 157 TYR A N 1
ATOM 1091 C CA . TYR A 1 159 ? 20.289 -0.250 24.559 1.00 14.88 157 TYR A CA 1
ATOM 1092 C C . TYR A 1 159 ? 21.203 0.216 25.686 1.00 15.44 157 TYR A C 1
ATOM 1093 O O . TYR A 1 159 ? 21.169 -0.322 26.792 1.00 14.74 157 TYR A O 1
ATOM 1102 N N . ASN A 1 160 ? 22.018 1.224 25.394 1.00 23.05 158 ASN A N 1
ATOM 1103 C CA . ASN A 1 160 ? 22.814 1.894 26.413 1.00 20.29 158 ASN A CA 1
ATOM 1104 C C . ASN A 1 160 ? 22.481 3.380 26.462 1.00 18.58 158 ASN A C 1
ATOM 1105 O O . ASN A 1 160 ? 22.066 3.966 25.461 1.00 14.35 158 ASN A O 1
ATOM 1110 N N . THR A 1 161 ? 22.665 3.986 27.629 1.00 18.82 159 THR A N 1
ATOM 1111 C CA . THR A 1 161 ? 22.444 5.419 27.781 1.00 19.21 159 THR A CA 1
ATOM 1112 C C . THR A 1 161 ? 23.750 6.127 28.123 1.00 20.13 159 THR A C 1
ATOM 1113 O O . THR A 1 161 ? 24.471 5.727 29.038 1.00 16.91 159 THR A O 1
ATOM 1117 N N . ILE A 1 162 ? 24.057 7.176 27.373 1.00 19.34 160 ILE A N 1
ATOM 1118 C CA . ILE A 1 162 ? 25.221 7.993 27.666 1.00 21.82 160 ILE A CA 1
ATOM 1119 C C . ILE A 1 162 ? 24.822 9.458 27.789 1.00 16.63 160 ILE A C 1
ATOM 1120 O O . ILE A 1 162 ? 24.048 9.970 26.980 1.00 18.98 160 ILE A O 1
ATOM 1125 N N . GLN A 1 163 ? 25.337 10.130 28.812 1.00 17.78 161 GLN A N 1
ATOM 1126 C CA . GLN A 1 163 ? 25.124 11.564 28.937 1.00 22.59 161 GLN A CA 1
ATOM 1127 C C . GLN A 1 163 ? 26.127 12.299 28.061 1.00 20.07 161 GLN A C 1
ATOM 1128 O O . GLN A 1 163 ? 27.327 12.300 28.337 1.00 21.89 161 GLN A O 1
ATOM 1134 N N . THR A 1 164 ? 25.629 12.917 26.999 1.00 15.23 162 THR A N 1
ATOM 1135 C CA . THR A 1 164 ? 26.492 13.551 26.014 1.00 15.64 162 THR A CA 1
ATOM 1136 C C . THR A 1 164 ? 26.764 15.012 26.362 1.00 20.87 162 THR A C 1
ATOM 1137 O O . THR A 1 164 ? 27.754 15.590 25.921 1.00 23.36 162 THR A O 1
ATOM 1141 N N . ASN A 1 165 ? 25.883 15.605 27.157 1.00 23.48 163 ASN A N 1
ATOM 1142 C CA . ASN A 1 165 ? 26.095 16.961 27.643 1.00 23.64 163 ASN A CA 1
ATOM 1143 C C . ASN A 1 165 ? 25.728 17.074 29.112 1.00 27.19 163 ASN A C 1
ATOM 1144 O O . ASN A 1 165 ? 24.701 16.555 29.545 1.00 15.73 163 ASN A O 1
ATOM 1149 N N . ASP A 1 166 ? 26.573 17.759 29.873 1.00 28.18 164 ASP A N 1
ATOM 1150 C CA . ASP A 1 166 ? 26.365 17.913 31.305 1.00 26.41 164 ASP A CA 1
ATOM 1151 C C . ASP A 1 166 ? 26.928 19.247 31.788 1.00 25.38 164 ASP A C 1
ATOM 1152 O O . ASP A 1 166 ? 28.001 19.293 32.387 1.00 23.13 164 ASP A O 1
ATOM 1157 N N . THR A 1 167 ? 26.208 20.331 31.513 1.00 23.76 165 THR A N 1
ATOM 1158 C CA . THR A 1 167 ? 26.646 21.660 31.931 1.00 25.28 165 THR A CA 1
ATOM 1159 C C . THR A 1 167 ? 25.530 22.419 32.638 1.00 24.45 165 THR A C 1
ATOM 1160 O O . THR A 1 167 ? 24.427 21.903 32.816 1.00 24.85 165 THR A O 1
ATOM 1164 N N . ASN A 1 168 ? 25.829 23.650 33.040 1.00 25.87 166 ASN A N 1
ATOM 1165 C CA . ASN A 1 168 ? 24.836 24.520 33.651 1.00 18.26 166 ASN A CA 1
ATOM 1166 C C . ASN A 1 168 ? 23.711 24.854 32.682 1.00 18.91 166 ASN A C 1
ATOM 1167 O O . ASN A 1 168 ? 22.606 25.206 33.096 1.00 18.81 166 ASN A O 1
ATOM 1172 N N . SER A 1 169 ? 23.998 24.732 31.389 1.00 18.66 167 SER A N 1
ATOM 1173 C CA . SER A 1 169 ? 23.054 25.136 30.354 1.00 22.48 167 SER A CA 1
ATOM 1174 C C . SER A 1 169 ? 22.265 23.975 29.755 1.00 25.64 167 SER A C 1
ATOM 1175 O O . SER A 1 169 ? 21.165 24.176 29.237 1.00 18.70 167 SER A O 1
ATOM 1178 N N . ILE A 1 170 ? 22.819 22.767 29.813 1.00 17.92 168 ILE A N 1
ATOM 1179 C CA . ILE A 1 170 ? 22.166 21.631 29.171 1.00 17.51 168 ILE A CA 1
ATOM 1180 C C . ILE A 1 170 ? 22.587 20.265 29.710 1.00 16.83 168 ILE A C 1
ATOM 1181 O O . ILE A 1 170 ? 23.758 20.024 30.007 1.00 16.76 168 ILE A O 1
ATOM 1186 N N . ALA A 1 171 ? 21.607 19.378 29.839 1.00 18.51 169 ALA A N 1
ATOM 1187 C CA . ALA A 1 171 ? 21.861 17.973 30.119 1.00 20.77 169 ALA A CA 1
ATOM 1188 C C . ALA A 1 171 ? 21.283 17.154 28.973 1.00 15.82 169 ALA A C 1
ATOM 1189 O O . ALA A 1 171 ? 20.111 17.305 28.633 1.00 15.95 169 ALA A O 1
ATOM 1191 N N . SER A 1 172 ? 22.109 16.296 28.379 1.00 17.79 170 SER A N 1
ATOM 1192 C CA . SER A 1 172 ? 21.716 15.533 27.200 1.00 17.92 170 SER A CA 1
ATOM 1193 C C . SER A 1 172 ? 22.010 14.044 27.349 1.00 19.83 170 SER A C 1
ATOM 1194 O O . SER A 1 172 ? 23.055 13.662 27.877 1.00 18.95 170 SER A O 1
ATOM 1197 N N . TRP A 1 173 ? 21.097 13.208 26.862 1.00 16.51 171 TRP A N 1
ATOM 1198 C CA . TRP A 1 173 ? 21.282 11.764 26.925 1.00 19.69 171 TRP A CA 1
ATOM 1199 C C . TRP A 1 173 ? 21.042 11.102 25.574 1.00 21.97 171 TRP A C 1
ATOM 1200 O O . TRP A 1 173 ? 20.089 11.426 24.866 1.00 19.36 171 TRP A O 1
ATOM 1211 N N . ASN A 1 174 ? 21.927 10.177 25.225 1.00 26.11 172 ASN A N 1
ATOM 1212 C CA . ASN A 1 174 ? 21.743 9.326 24.059 1.00 19.48 172 ASN A CA 1
ATOM 1213 C C . ASN A 1 174 ? 21.456 7.904 24.506 1.00 17.13 172 ASN A C 1
ATOM 1214 O O . ASN A 1 174 ? 22.260 7.286 25.208 1.00 14.46 172 ASN A O 1
ATOM 1219 N N . THR A 1 175 ? 20.297 7.393 24.112 1.00 17.08 173 THR A N 1
ATOM 1220 C CA . THR A 1 175 ? 19.977 5.990 24.319 1.00 17.31 173 THR A CA 1
ATOM 1221 C C . THR A 1 175 ? 20.020 5.276 22.971 1.00 22.47 173 THR A C 1
ATOM 1222 O O . THR A 1 175 ? 19.088 5.370 22.169 1.00 17.44 173 THR A O 1
ATOM 1226 N N . GLU A 1 176 ? 21.120 4.569 22.734 1.00 18.43 174 GLU A N 1
ATOM 1227 C CA . GLU A 1 176 ? 21.396 3.969 21.436 1.00 18.20 174 GLU A CA 1
ATOM 1228 C C . GLU A 1 176 ? 21.498 2.451 21.521 1.00 18.06 174 GLU A C 1
ATOM 1229 O O . GLU A 1 176 ? 21.974 1.905 22.517 1.00 14.74 174 GLU A O 1
ATOM 1235 N N . PHE A 1 177 ? 21.052 1.776 20.466 1.00 22.56 175 PHE A N 1
ATOM 1236 C CA . PHE A 1 177 ? 21.102 0.320 20.419 1.00 25.67 175 PHE A CA 1
ATOM 1237 C C . PHE A 1 177 ? 22.533 -0.168 20.617 1.00 21.15 175 PHE A C 1
ATOM 1238 O O . PHE A 1 177 ? 23.479 0.405 20.075 1.00 17.62 175 PHE A O 1
ATOM 1246 N N . ALA A 1 178 ? 22.687 -1.229 21.399 1.00 15.08 176 ALA A N 1
ATOM 1247 C CA . ALA A 1 178 ? 24.010 -1.747 21.710 1.00 22.67 176 ALA A CA 1
ATOM 1248 C C . ALA A 1 178 ? 24.297 -3.040 20.956 1.00 22.79 176 ALA A C 1
ATOM 1249 O O . ALA A 1 178 ? 25.121 -3.060 20.041 1.00 20.47 176 ALA A O 1
ATOM 1251 N N . GLU A 1 179 ? 23.608 -4.113 21.336 1.00 18.20 177 GLU A N 1
ATOM 1252 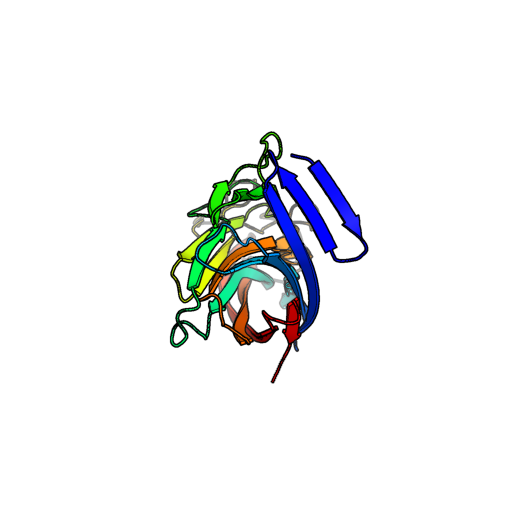C CA . GLU A 1 179 ? 23.887 -5.432 20.780 1.00 16.38 177 GLU A CA 1
ATOM 1253 C C . GLU A 1 179 ? 22.794 -6.43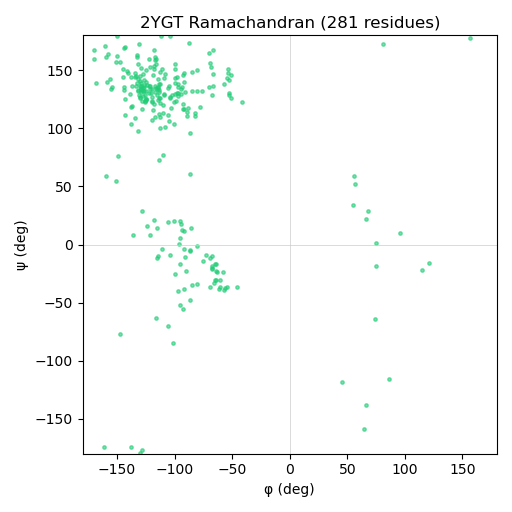1 21.148 1.00 20.99 177 GLU A C 1
ATOM 1254 O O . GLU A 1 179 ? 22.307 -6.439 22.280 1.00 16.12 177 GLU A O 1
ATOM 1260 N N . THR A 1 180 ? 22.416 -7.272 20.190 1.00 16.43 178 THR A N 1
ATOM 1261 C CA . THR A 1 180 ? 21.370 -8.265 20.408 1.00 26.09 178 THR A CA 1
ATOM 1262 C C . THR A 1 180 ? 21.854 -9.357 21.353 1.00 22.47 178 THR A C 1
ATOM 1263 O O . THR A 1 180 ? 23.049 -9.478 21.601 1.00 19.56 178 THR A O 1
ATOM 1267 N N . ARG A 1 181 ? 20.924 -10.150 21.875 1.00 31.30 179 ARG A N 1
ATOM 1268 C CA . ARG A 1 181 ? 21.275 -11.240 22.781 1.00 35.00 179 ARG A CA 1
ATOM 1269 C C . ARG A 1 181 ? 22.202 -12.252 22.113 1.00 28.08 179 ARG A C 1
ATOM 1270 O O . ARG A 1 181 ? 23.030 -12.877 22.772 1.00 27.86 179 ARG A O 1
ATOM 1274 N N . ASP A 1 182 ? 22.057 -12.404 20.801 1.00 26.81 180 ASP A N 1
ATOM 1275 C CA . ASP A 1 182 ? 22.884 -13.333 20.036 1.00 28.44 180 ASP A CA 1
ATOM 1276 C C . ASP A 1 182 ? 24.253 -12.737 19.707 1.00 29.48 180 ASP A C 1
ATOM 1277 O O . ASP A 1 182 ? 25.093 -13.390 19.089 1.00 20.25 180 ASP A O 1
ATOM 1282 N N . GLY A 1 183 ? 24.471 -11.493 20.119 1.00 27.22 181 GLY A N 1
ATOM 1283 C CA . GLY A 1 183 ? 25.787 -10.891 20.028 1.00 17.48 181 GLY A CA 1
ATOM 1284 C C . GLY A 1 183 ? 26.050 -10.045 18.799 1.00 18.15 181 GLY A C 1
ATOM 1285 O O . GLY A 1 183 ? 27.187 -9.648 18.562 1.00 17.07 181 GLY A O 1
ATOM 1286 N N . TYR A 1 184 ? 25.012 -9.761 18.019 1.00 17.13 182 TYR A N 1
ATOM 1287 C CA . TYR A 1 184 ? 25.174 -8.923 16.831 1.00 23.09 182 TYR A CA 1
ATOM 1288 C C . TYR A 1 184 ? 24.897 -7.455 17.125 1.00 24.76 182 TYR A C 1
ATOM 1289 O O . TYR A 1 184 ? 24.038 -7.126 17.940 1.00 23.86 182 TYR A O 1
ATOM 1298 N N . ASN A 1 185 ? 25.634 -6.581 16.449 1.00 16.41 183 ASN A N 1
ATOM 1299 C CA . ASN A 1 185 ? 25.446 -5.141 16.571 1.00 22.76 183 ASN A CA 1
ATOM 1300 C C . ASN A 1 185 ? 25.538 -4.499 15.193 1.00 22.58 183 ASN A C 1
ATOM 1301 O O . ASN A 1 185 ? 25.643 -5.201 14.191 1.00 18.68 183 ASN A O 1
ATOM 1306 N N . VAL A 1 186 ? 25.507 -3.172 15.135 1.00 24.76 184 VAL A N 1
ATOM 1307 C CA . VAL A 1 186 ? 25.510 -2.486 13.845 1.00 16.37 184 VAL A CA 1
ATOM 1308 C C . VAL A 1 186 ? 26.849 -2.614 13.119 1.00 21.99 184 VAL A C 1
ATOM 1309 O O . VAL A 1 186 ? 26.952 -2.288 11.938 1.00 27.39 184 VAL A O 1
ATOM 1313 N N . ASN A 1 187 ? 27.864 -3.100 13.828 1.00 20.87 185 ASN A N 1
ATOM 1314 C CA . ASN A 1 187 ? 29.184 -3.324 13.243 1.00 25.35 185 ASN A CA 1
ATOM 1315 C C . ASN A 1 187 ? 29.377 -4.727 12.673 1.00 21.68 185 ASN A C 1
ATOM 1316 O O . ASN A 1 187 ? 30.366 -4.992 11.994 1.00 17.10 185 ASN A O 1
ATOM 1321 N N . SER A 1 188 ? 28.440 -5.623 12.961 1.00 16.84 186 SER A N 1
ATOM 1322 C CA . SER A 1 188 ? 28.570 -7.020 12.560 1.00 17.12 186 SER A CA 1
ATOM 1323 C C . SER A 1 188 ? 28.497 -7.188 11.046 1.00 27.96 186 SER A C 1
ATOM 1324 O O . SER A 1 188 ? 27.571 -6.694 10.402 1.00 17.53 186 SER A O 1
ATOM 1327 N N . TRP A 1 189 ? 29.480 -7.878 10.478 1.00 17.71 187 TRP A N 1
ATOM 1328 C CA . TRP A 1 189 ? 29.426 -8.223 9.064 1.00 27.45 187 TRP A CA 1
ATOM 1329 C C . TRP A 1 189 ? 30.011 -9.604 8.766 1.00 25.88 187 TRP A C 1
ATOM 1330 O O . TRP A 1 189 ? 31.215 -9.828 8.882 1.00 18.50 187 TRP A O 1
ATOM 1341 N N . ASN A 1 190 ? 29.133 -10.522 8.384 1.00 23.86 188 ASN A N 1
ATOM 1342 C CA . ASN A 1 190 ? 29.527 -11.851 7.954 1.00 20.77 188 ASN A CA 1
ATOM 1343 C C . ASN A 1 190 ? 29.554 -11.871 6.431 1.00 19.41 188 ASN A C 1
ATOM 1344 O O . ASN A 1 190 ? 28.597 -11.441 5.790 1.00 19.51 188 ASN A O 1
ATOM 1349 N N . ILE A 1 191 ? 30.648 -12.355 5.850 1.00 22.00 189 ILE A N 1
ATOM 1350 C CA . ILE A 1 191 ? 30.816 -12.287 4.396 1.00 28.35 189 ILE A CA 1
ATOM 1351 C C . ILE A 1 191 ? 29.712 -12.987 3.607 1.00 24.11 189 ILE A C 1
ATOM 1352 O O . ILE A 1 191 ? 29.469 -12.652 2.448 1.00 29.62 189 ILE A O 1
ATOM 1357 N N . VAL A 1 192 ? 29.043 -13.950 4.230 1.00 21.93 190 VAL A N 1
ATOM 1358 C CA . VAL A 1 192 ? 27.934 -14.634 3.577 1.00 24.81 190 VAL A CA 1
ATOM 1359 C C . VAL A 1 192 ? 26.587 -13.985 3.902 1.00 23.32 190 VAL A C 1
ATOM 1360 O O . VAL A 1 192 ? 25.843 -13.589 3.002 1.00 21.06 190 VAL A O 1
ATOM 1364 N N . TYR A 1 193 ? 26.281 -13.866 5.191 1.00 25.80 191 TYR A N 1
ATOM 1365 C CA . TYR A 1 193 ? 24.952 -13.441 5.624 1.00 20.32 191 TYR A CA 1
ATOM 1366 C C . TYR A 1 193 ? 24.838 -11.945 5.922 1.00 20.87 191 TYR A C 1
ATOM 1367 O O . TYR A 1 193 ? 23.769 -11.463 6.301 1.00 19.83 191 TYR A O 1
ATOM 1376 N N . GLY A 1 194 ? 25.936 -11.216 5.743 1.00 19.65 192 GLY A N 1
ATOM 1377 C CA . GLY A 1 194 ? 25.954 -9.791 6.015 1.00 19.31 192 GLY A CA 1
ATOM 1378 C C . GLY A 1 194 ? 25.767 -9.503 7.492 1.00 20.89 192 GLY A C 1
ATOM 1379 O O . GLY A 1 194 ? 26.344 -10.183 8.338 1.00 22.85 192 GLY A O 1
ATOM 1380 N N . ASN A 1 195 ? 24.962 -8.492 7.803 1.00 21.14 193 ASN A N 1
ATOM 1381 C CA . ASN A 1 195 ? 24.644 -8.148 9.185 1.00 18.23 193 ASN A CA 1
ATOM 1382 C C . ASN A 1 195 ? 23.362 -8.852 9.611 1.00 22.38 193 ASN A C 1
ATOM 1383 O O . ASN A 1 195 ? 22.295 -8.591 9.057 1.00 18.69 193 ASN A O 1
ATOM 1388 N N . GLN A 1 196 ? 23.467 -9.733 10.604 1.00 18.32 194 GLN A N 1
ATOM 1389 C CA . GLN A 1 196 ? 22.359 -10.613 10.969 1.00 18.63 194 GLN A CA 1
ATOM 1390 C C . GLN A 1 196 ? 21.648 -10.211 12.261 1.00 18.37 194 GLN A C 1
ATOM 1391 O O . GLN A 1 196 ? 20.948 -11.026 12.867 1.00 28.19 194 GLN A O 1
ATOM 1397 N N . MET A 1 197 ? 21.809 -8.960 12.678 1.00 18.45 195 MET A N 1
ATOM 1398 C CA . MET A 1 197 ? 21.292 -8.536 13.976 1.00 17.67 195 MET A CA 1
ATOM 1399 C C . MET A 1 197 ? 19.786 -8.760 14.157 1.00 17.99 195 MET A C 1
ATOM 1400 O O . MET A 1 197 ? 19.348 -9.162 15.235 1.00 21.16 195 MET A O 1
ATOM 1405 N N . PHE A 1 198 ? 18.998 -8.515 13.113 1.00 18.34 196 PHE A N 1
ATOM 1406 C CA . PHE A 1 198 ? 17.548 -8.705 13.210 1.00 22.76 196 PHE A CA 1
ATOM 1407 C C . PHE A 1 198 ? 17.023 -9.771 12.248 1.00 19.42 196 PHE A C 1
ATOM 1408 O O . PHE A 1 198 ? 15.836 -9.806 11.923 1.00 19.92 196 PHE A O 1
ATOM 1416 N N . MET A 1 199 ? 17.921 -10.645 11.808 1.00 19.49 197 MET A N 1
ATOM 1417 C CA . MET A 1 199 ? 17.574 -11.733 10.901 1.00 22.22 197 MET A CA 1
ATOM 1418 C C . MET A 1 199 ? 17.119 -12.981 11.673 1.00 27.92 197 MET A C 1
ATOM 1419 O O . MET A 1 199 ? 17.881 -13.558 12.448 1.00 20.33 197 MET A O 1
ATOM 1424 N N . ARG A 1 200 ? 15.870 -13.389 11.463 1.00 21.15 198 ARG A N 1
ATOM 1425 C CA . ARG A 1 200 ? 15.312 -14.530 12.186 1.00 21.65 198 ARG A CA 1
ATOM 1426 C C . ARG A 1 200 ? 15.950 -15.850 11.759 1.00 28.74 198 ARG A C 1
ATOM 1427 O O . ARG A 1 200 ? 16.157 -16.744 12.580 1.00 26.97 198 ARG A O 1
ATOM 1435 N N . SER A 1 201 ? 16.253 -15.970 10.472 1.00 24.19 199 SER A N 1
ATOM 1436 C CA . SER A 1 201 ? 16.871 -17.180 9.952 1.00 32.46 199 SER A CA 1
ATOM 1437 C C . SER A 1 201 ? 17.600 -16.888 8.651 1.00 30.63 199 SER A C 1
ATOM 1438 O O . SER A 1 201 ? 17.373 -15.857 8.017 1.00 23.61 199 SER A O 1
ATOM 1441 N N . ARG A 1 202 ? 18.472 -17.807 8.255 1.00 27.51 200 ARG A N 1
ATOM 1442 C CA . ARG A 1 202 ? 19.301 -17.624 7.071 1.00 24.09 200 ARG A CA 1
ATOM 1443 C C . ARG A 1 202 ? 18.693 -18.267 5.828 1.00 26.35 200 ARG A C 1
ATOM 1444 O O . ARG A 1 202 ? 19.083 -17.946 4.707 1.00 36.71 200 ARG A O 1
ATOM 1452 N N . TYR A 1 203 ? 17.735 -19.168 6.026 1.00 25.83 201 TYR A N 1
ATOM 1453 C CA . TYR A 1 203 ? 17.209 -19.955 4.916 1.00 26.29 201 TYR A CA 1
ATOM 1454 C C . TYR A 1 203 ? 15.687 -20.102 4.902 1.00 25.72 201 TYR A C 1
ATOM 1455 O O . TYR A 1 203 ? 15.147 -20.861 4.100 1.00 29.09 201 TYR A O 1
ATOM 1464 N N . SER A 1 204 ? 14.996 -19.378 5.776 1.00 33.72 202 SER A N 1
ATOM 1465 C CA . SER A 1 204 ? 13.544 -19.522 5.885 1.00 36.73 202 SER A CA 1
ATOM 1466 C C . SER A 1 204 ? 12.809 -18.183 5.864 1.00 31.01 202 SER A C 1
ATOM 1467 O O . SER A 1 204 ? 13.427 -17.119 5.906 1.00 25.16 202 SER A O 1
ATOM 1470 N N . GLY A 1 205 ? 11.483 -18.253 5.800 1.00 31.12 203 GLY A N 1
ATOM 1471 C CA . GLY A 1 205 ? 10.641 -17.075 5.897 1.00 33.76 203 GLY A CA 1
ATOM 1472 C C . GLY A 1 205 ? 10.497 -16.282 4.613 1.00 37.44 203 GLY A C 1
ATOM 1473 O O . GLY A 1 205 ? 11.167 -16.555 3.615 1.00 44.17 203 GLY A O 1
ATOM 1474 N N . THR A 1 206 ? 9.607 -15.295 4.645 1.00 32.96 204 THR A N 1
ATOM 1475 C CA . THR A 1 206 ? 9.430 -14.376 3.529 1.00 33.99 204 THR A CA 1
ATOM 1476 C C . THR A 1 206 ? 10.085 -13.031 3.845 1.00 34.35 204 THR A C 1
ATOM 1477 O O . THR A 1 206 ? 10.641 -12.838 4.930 1.00 25.56 204 THR A O 1
ATOM 1481 N N . SER A 1 207 ? 10.005 -12.101 2.900 1.00 28.30 205 SER A N 1
ATOM 1482 C CA . SER A 1 207 ? 10.685 -10.817 3.024 1.00 25.94 205 SER A CA 1
ATOM 1483 C C . SER A 1 207 ? 10.152 -9.957 4.175 1.00 33.58 205 SER A C 1
ATOM 1484 O O . SER A 1 207 ? 10.813 -9.010 4.601 1.00 27.04 205 SER A O 1
ATOM 1487 N N . THR A 1 208 ? 8.966 -10.288 4.679 1.00 26.08 206 THR A N 1
ATOM 1488 C CA . THR A 1 208 ? 8.380 -9.544 5.794 1.00 32.29 206 THR A CA 1
ATOM 1489 C C . THR A 1 208 ? 8.105 -10.446 6.990 1.00 31.36 206 THR A C 1
ATOM 1490 O O . THR A 1 208 ? 7.486 -10.027 7.970 1.00 32.80 206 THR A O 1
ATOM 1494 N N . THR A 1 209 ? 8.578 -11.683 6.905 1.00 30.48 207 THR A N 1
ATOM 1495 C CA . THR A 1 209 ? 8.304 -12.690 7.922 1.00 32.60 207 THR A CA 1
ATOM 1496 C C . THR A 1 209 ? 9.583 -13.120 8.644 1.00 32.23 207 THR A C 1
ATOM 1497 O O . THR A 1 209 ? 9.535 -13.774 9.687 1.00 37.58 207 THR A O 1
ATOM 1501 N N . ASN A 1 210 ? 10.727 -12.718 8.102 1.00 24.26 208 ASN A N 1
ATOM 1502 C CA . ASN A 1 210 ? 12.008 -13.199 8.603 1.00 23.56 208 ASN A CA 1
ATOM 1503 C C . ASN A 1 210 ? 12.761 -12.233 9.527 1.00 26.75 208 ASN A C 1
ATOM 1504 O O . ASN A 1 210 ? 13.974 -12.358 9.712 1.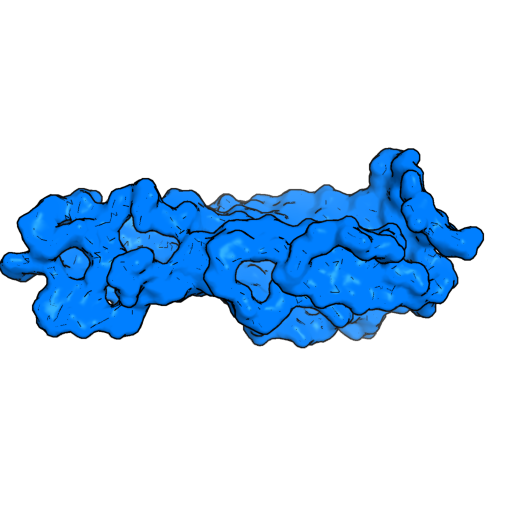00 24.06 208 ASN A O 1
ATOM 1509 N N . PHE A 1 211 ? 12.049 -11.274 10.108 1.00 25.46 209 PHE A N 1
ATOM 1510 C CA . PHE A 1 211 ? 12.658 -10.408 11.111 1.00 22.96 209 PHE A CA 1
ATOM 1511 C C . PHE A 1 211 ? 12.454 -10.983 12.510 1.00 22.25 209 PHE A C 1
ATOM 1512 O O . PHE A 1 211 ? 11.447 -11.637 12.782 1.00 28.72 209 PHE A O 1
ATOM 1520 N N . THR A 1 212 ? 13.426 -10.753 13.386 1.00 20.78 210 THR A N 1
ATOM 1521 C CA . THR A 1 212 ? 13.339 -11.209 14.769 1.00 22.33 210 THR A CA 1
ATOM 1522 C C . THR A 1 212 ? 11.939 -10.986 15.326 1.00 22.13 210 THR A C 1
ATOM 1523 O O . THR A 1 212 ? 11.445 -9.859 15.337 1.00 23.52 210 THR A O 1
ATOM 1527 N N . PRO A 1 213 ? 11.292 -12.068 15.785 1.00 27.97 211 PRO A N 1
ATOM 1528 C CA . PRO A 1 213 ? 9.937 -12.003 16.343 1.00 22.25 211 PRO A CA 1
ATOM 1529 C C . PRO A 1 213 ? 9.851 -10.970 17.458 1.00 23.87 211 PRO A C 1
ATOM 1530 O O . PRO A 1 213 ? 10.844 -10.721 18.142 1.00 21.86 211 PRO A O 1
ATOM 1534 N N . ASP A 1 214 ? 8.677 -10.379 17.641 1.00 26.55 212 ASP A N 1
ATOM 1535 C CA . ASP A 1 214 ? 8.517 -9.311 18.623 1.00 30.72 212 ASP A CA 1
ATOM 1536 C C . ASP A 1 214 ? 8.935 -9.709 20.037 1.00 31.27 212 ASP A C 1
ATOM 1537 O O . ASP A 1 214 ? 9.509 -8.900 20.765 1.00 30.59 212 ASP A O 1
ATOM 1542 N N . TYR A 1 215 ? 8.658 -10.951 20.425 1.00 32.83 213 TYR A N 1
ATOM 1543 C CA . TYR A 1 215 ? 8.980 -11.389 21.780 1.00 30.81 213 TYR A CA 1
ATOM 1544 C C . TYR A 1 215 ? 10.487 -11.475 22.033 1.00 24.47 213 TYR A C 1
ATOM 1545 O O . TYR A 1 215 ? 10.922 -11.633 23.171 1.00 28.11 213 TYR A O 1
ATOM 1554 N N . GLN A 1 216 ? 11.278 -11.350 20.972 1.00 20.77 214 GLN A N 1
ATOM 1555 C CA . GLN A 1 216 ? 12.733 -11.395 21.099 1.00 20.19 214 GLN A CA 1
ATOM 1556 C C . GLN A 1 216 ? 13.399 -10.072 20.727 1.00 25.37 214 GLN A C 1
ATOM 1557 O O . GLN A 1 216 ? 14.609 -10.016 20.521 1.00 31.78 214 GLN A O 1
ATOM 1563 N N . LEU A 1 217 ? 12.605 -9.012 20.642 1.00 25.43 215 LEU A N 1
ATOM 1564 C CA . LEU A 1 217 ? 13.132 -7.680 20.377 1.00 25.56 215 LEU A CA 1
ATOM 1565 C C . LEU A 1 217 ? 12.944 -6.794 21.599 1.00 22.75 215 LEU A C 1
ATOM 1566 O O . LEU A 1 217 ? 11.987 -6.963 22.353 1.00 19.58 215 LEU A O 1
ATOM 1571 N N . SER A 1 218 ? 13.859 -5.851 21.798 1.00 18.96 216 SER A N 1
ATOM 1572 C CA . SER A 1 218 ? 13.696 -4.862 22.853 1.00 19.56 216 SER A CA 1
ATOM 1573 C C . SER A 1 218 ? 12.342 -4.176 22.712 1.00 25.12 216 SER A C 1
ATOM 1574 O O . SER A 1 218 ? 11.846 -3.996 21.600 1.00 21.48 216 SER A O 1
ATOM 1577 N N . SER A 1 219 ? 11.745 -3.795 23.836 1.00 27.58 217 SER A N 1
ATOM 1578 C CA . SER A 1 219 ? 10.492 -3.052 23.803 1.00 32.91 217 SER A CA 1
ATOM 1579 C C . SER A 1 219 ? 10.708 -1.654 23.220 1.00 36.60 217 SER A C 1
ATOM 1580 O O . SER A 1 219 ? 9.759 -0.990 22.795 1.00 18.06 217 SER A O 1
ATOM 1583 N N . LEU A 1 220 ? 11.963 -1.212 23.199 1.00 17.15 218 LEU A N 1
ATOM 1584 C CA . LEU A 1 220 ? 12.311 0.061 22.581 1.00 16.93 218 LEU A CA 1
ATOM 1585 C C . LEU A 1 220 ? 12.118 0.009 21.066 1.00 17.30 218 LEU A C 1
ATOM 1586 O O . LEU A 1 220 ? 11.984 1.045 20.415 1.00 17.41 218 LEU A O 1
ATOM 1591 N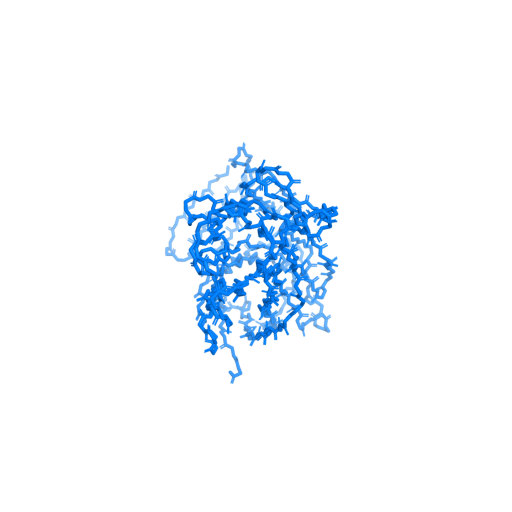 N . ILE A 1 221 ? 12.104 -1.199 20.511 1.00 17.57 219 ILE A N 1
ATOM 1592 C CA . ILE A 1 221 ? 11.921 -1.374 19.075 1.00 17.99 219 ILE A CA 1
ATOM 1593 C C . ILE A 1 221 ? 10.468 -1.680 18.714 1.00 28.41 219 ILE A C 1
ATOM 1594 O O . ILE A 1 221 ? 9.952 -1.178 17.715 1.00 26.70 219 ILE A O 1
ATOM 1599 N N . THR A 1 222 ? 9.808 -2.497 19.528 1.00 18.96 220 THR A N 1
ATOM 1600 C CA . THR A 1 222 ? 8.429 -2.888 19.248 1.00 20.34 220 THR A CA 1
ATOM 1601 C C . THR A 1 222 ? 7.421 -1.819 19.670 1.00 27.79 220 THR A C 1
ATOM 1602 O O . THR A 1 222 ? 6.389 -1.642 19.022 1.00 29.54 220 THR A O 1
ATOM 1606 N N . GLY A 1 223 ? 7.718 -1.112 20.757 1.00 25.15 221 GLY A N 1
ATOM 1607 C CA . GLY A 1 223 ? 6.811 -0.105 21.279 1.00 21.41 221 GLY A CA 1
ATOM 1608 C C . GLY A 1 223 ? 7.377 1.302 21.230 1.00 25.33 221 GLY A C 1
ATOM 1609 O O . GLY A 1 223 ? 6.845 2.174 20.540 1.00 19.68 221 GLY A O 1
ATOM 1610 N N . GLY A 1 224 ? 8.459 1.523 21.969 1.00 18.52 222 GLY A N 1
ATOM 1611 C CA . GLY A 1 224 ? 9.083 2.830 22.045 1.00 20.32 222 GLY A CA 1
ATOM 1612 C C . GLY A 1 224 ? 9.901 2.992 23.312 1.00 26.76 222 GLY A C 1
ATOM 1613 O O . GLY A 1 224 ? 9.950 2.090 24.153 1.00 29.75 222 GLY A O 1
ATOM 1614 N N . PHE A 1 225 ? 10.543 4.147 23.451 1.00 19.70 223 PHE A N 1
ATOM 1615 C CA . PHE A 1 225 ? 11.391 4.418 24.603 1.00 16.56 223 PHE A CA 1
ATOM 1616 C C . PHE A 1 225 ? 10.635 5.213 25.667 1.00 25.03 223 PHE A C 1
ATOM 1617 O O . PHE A 1 225 ? 9.992 6.220 25.365 1.00 16.93 223 PHE A O 1
ATOM 1625 N N . SER A 1 226 ? 10.700 4.738 26.908 1.00 16.93 224 SER A N 1
ATOM 1626 C CA . SER A 1 226 ? 10.091 5.440 28.037 1.00 16.43 224 SER A CA 1
ATOM 1627 C C . SER A 1 226 ? 11.147 5.957 29.007 1.00 15.91 224 SER A C 1
ATOM 1628 O O . SER A 1 226 ? 11.297 5.433 30.108 1.00 21.40 224 SER A O 1
ATOM 1631 N N . PRO A 1 227 ? 11.871 7.010 28.606 1.00 15.71 225 PRO A N 1
ATOM 1632 C CA . PRO A 1 227 ? 12.960 7.514 29.448 1.00 15.29 225 PRO A CA 1
ATOM 1633 C C . PRO A 1 227 ? 12.469 8.162 30.741 1.00 15.30 225 PRO A C 1
ATOM 1634 O O . PRO A 1 227 ? 11.352 8.673 30.816 1.00 18.89 225 PRO A O 1
ATOM 1638 N N . ASN A 1 228 ? 13.318 8.118 31.759 1.00 16.63 226 ASN A N 1
ATOM 1639 C CA . ASN A 1 228 ? 13.110 8.877 32.979 1.00 14.97 226 ASN A CA 1
ATOM 1640 C C . ASN A 1 228 ? 14.448 9.467 33.377 1.00 17.40 226 ASN A C 1
ATOM 1641 O O . ASN A 1 228 ? 15.324 8.754 33.860 1.00 15.41 226 ASN A O 1
ATOM 1646 N N . PHE A 1 229 ? 14.618 10.762 33.137 1.00 14.71 227 PHE A N 1
ATOM 1647 C CA . PHE A 1 229 ? 15.874 11.431 33.455 1.00 14.53 227 PHE A CA 1
ATOM 1648 C C . PHE A 1 229 ? 15.636 12.528 34.491 1.00 19.40 227 PHE A C 1
ATOM 1649 O O . PHE A 1 229 ? 14.492 12.897 34.763 1.00 14.80 227 PHE A O 1
ATOM 1657 N N . GLY A 1 230 ? 16.710 13.052 35.073 1.00 16.45 228 GLY A N 1
ATOM 1658 C CA . GLY A 1 230 ? 16.564 14.057 36.112 1.00 14.61 228 GLY A CA 1
ATOM 1659 C C . GLY A 1 230 ? 17.610 15.155 36.153 1.00 24.52 228 GLY A C 1
ATOM 1660 O O . GLY A 1 230 ? 18.789 14.922 35.892 1.00 14.60 228 GLY A O 1
ATOM 1661 N N . VAL A 1 231 ? 17.170 16.363 36.494 1.00 14.90 229 VAL A N 1
ATOM 1662 C CA . VAL A 1 231 ? 18.084 17.485 36.675 1.00 15.07 229 VAL A CA 1
ATOM 1663 C C . VAL A 1 231 ? 17.796 18.234 37.970 1.00 15.77 229 VAL A C 1
ATOM 1664 O O . VAL A 1 231 ? 16.717 18.115 38.549 1.00 15.22 229 VAL A O 1
ATOM 1668 N N . VAL A 1 232 ? 18.776 19.008 38.417 1.00 15.36 230 VAL A N 1
ATOM 1669 C CA . VAL A 1 232 ? 18.598 19.880 39.563 1.00 15.57 230 VAL A CA 1
ATOM 1670 C C . VAL A 1 232 ? 18.950 21.297 39.143 1.00 15.97 230 VAL A C 1
ATOM 1671 O O . VAL A 1 232 ? 20.038 21.542 38.623 1.00 22.34 230 VAL A O 1
ATOM 1675 N N . LEU A 1 233 ? 18.022 22.225 39.349 1.00 16.24 231 LEU A N 1
ATOM 1676 C CA . LEU A 1 233 ? 18.278 23.629 39.051 1.00 17.06 231 LEU A CA 1
ATOM 1677 C C . LEU A 1 233 ? 18.403 24.460 40.322 1.00 16.98 231 LEU A C 1
ATOM 1678 O O . LEU A 1 233 ? 17.701 24.222 41.306 1.00 16.84 231 LEU A O 1
ATOM 1683 N N . THR A 1 234 ? 19.307 25.432 40.295 1.00 22.07 232 THR A N 1
ATOM 1684 C CA . THR A 1 234 ? 19.384 26.422 41.359 1.00 17.75 232 THR A CA 1
ATOM 1685 C C . THR A 1 234 ? 19.079 27.804 40.800 1.00 22.14 232 THR A C 1
ATOM 1686 O O . THR A 1 234 ? 19.188 28.041 39.595 1.00 23.71 232 THR A O 1
ATOM 1690 N N . ALA A 1 235 ? 18.695 28.717 41.682 1.00 18.74 233 ALA A N 1
ATOM 1691 C CA . ALA A 1 235 ? 18.389 30.078 41.275 1.00 30.96 233 ALA A CA 1
ATOM 1692 C C . ALA A 1 235 ? 18.567 31.019 42.459 1.00 30.56 233 ALA A C 1
ATOM 1693 O O . ALA A 1 235 ? 18.261 30.651 43.594 1.00 22.75 233 ALA A O 1
ATOM 1695 N N . PRO A 1 236 ? 19.083 32.232 42.201 1.00 27.31 234 PRO A N 1
ATOM 1696 C CA . PRO A 1 236 ? 19.230 33.250 43.247 1.00 24.44 234 PRO A CA 1
ATOM 1697 C C . PRO A 1 236 ? 17.918 33.433 43.999 1.00 32.94 234 PRO A C 1
ATOM 1698 O O . PRO A 1 236 ? 16.850 33.310 43.401 1.00 20.99 234 PRO A O 1
ATOM 1702 N N . ASN A 1 237 ? 18.006 33.720 45.294 1.00 34.06 235 ASN A N 1
ATOM 1703 C CA . ASN A 1 237 ? 16.835 33.749 46.170 1.00 40.09 235 ASN A CA 1
ATOM 1704 C C . ASN A 1 237 ? 15.602 34.478 45.634 1.00 48.34 235 ASN A C 1
ATOM 1705 O O . ASN A 1 237 ? 14.473 34.048 45.869 1.00 55.23 235 ASN A O 1
ATOM 1710 N N . GLY A 1 238 ? 15.813 35.574 44.916 1.00 22.20 236 GLY A N 1
ATOM 1711 C CA . GLY A 1 238 ? 14.699 36.391 44.466 1.00 28.62 236 GLY A CA 1
ATOM 1712 C C . GLY A 1 238 ? 14.051 36.001 43.147 1.00 29.94 236 GLY A C 1
ATOM 1713 O O . GLY A 1 238 ? 13.037 36.584 42.760 1.00 23.32 236 GLY A O 1
ATOM 1714 N N . THR A 1 239 ? 14.625 35.014 42.461 1.00 22.21 237 THR A N 1
ATOM 1715 C CA . THR A 1 239 ? 14.175 34.626 41.123 1.00 22.23 237 THR A CA 1
ATOM 1716 C C . THR A 1 239 ? 12.677 34.328 41.041 1.00 22.20 237 THR A C 1
ATOM 1717 O O . THR A 1 239 ? 12.139 33.562 41.839 1.00 27.89 237 THR A O 1
ATOM 1721 N N . LYS A 1 240 ? 12.013 34.934 40.060 1.00 22.91 238 LYS A N 1
ATOM 1722 C CA . LYS A 1 240 ? 10.582 34.740 39.864 1.00 23.07 238 LYS A CA 1
ATOM 1723 C C . LYS A 1 240 ? 10.286 33.651 38.834 1.00 29.50 238 LYS A C 1
ATOM 1724 O O . LYS A 1 240 ? 9.520 32.727 39.099 1.00 26.05 238 LYS A O 1
ATOM 1727 N N . LYS A 1 241 ? 10.890 33.763 37.657 1.00 22.96 239 LYS A N 1
ATOM 1728 C CA . LYS A 1 241 ? 10.629 32.809 36.587 1.00 22.71 239 LYS A CA 1
ATOM 1729 C C . LYS A 1 241 ? 11.883 32.468 35.794 1.00 32.52 239 LYS A C 1
ATOM 1730 O O . LYS A 1 241 ? 12.788 33.293 35.655 1.00 22.90 239 LYS A O 1
ATOM 1736 N N . SER A 1 242 ? 11.928 31.240 35.285 1.00 21.83 240 SER A N 1
ATOM 1737 C CA . SER A 1 242 ? 12.995 30.804 34.390 1.00 22.32 240 SER A CA 1
ATOM 1738 C C . SER A 1 242 ? 12.422 29.855 33.338 1.00 25.06 240 SER A C 1
ATOM 1739 O O . SER A 1 242 ? 11.278 29.413 33.450 1.00 21.43 240 SER A O 1
ATOM 1742 N N . GLN A 1 243 ? 13.209 29.549 32.313 1.00 21.48 241 GLN A N 1
ATOM 1743 C CA . GLN A 1 243 ? 12.720 28.714 31.222 1.00 21.44 241 GLN A CA 1
ATOM 1744 C C . GLN A 1 243 ? 13.629 27.527 30.935 1.00 20.66 241 GLN A C 1
ATOM 1745 O O . GLN A 1 243 ? 14.849 27.611 31.084 1.00 20.45 241 GLN A O 1
ATOM 1751 N N . ILE A 1 244 ? 13.013 26.422 30.524 1.00 20.30 242 ILE A N 1
ATOM 1752 C CA . ILE A 1 244 ? 13.734 25.250 30.052 1.00 22.01 242 ILE A CA 1
ATOM 1753 C C . ILE A 1 244 ? 13.141 24.763 28.733 1.00 20.55 242 ILE A C 1
ATOM 1754 O O . ILE A 1 244 ? 11.978 25.029 28.428 1.00 20.54 242 ILE A O 1
ATOM 1759 N N . GLU A 1 245 ? 13.951 24.061 27.948 1.00 21.95 243 GLU A N 1
ATOM 1760 C CA . GLU A 1 245 ? 13.478 23.445 26.715 1.00 22.10 243 GLU A CA 1
ATOM 1761 C C . GLU A 1 245 ? 13.797 21.965 26.748 1.00 27.41 243 GLU A C 1
ATOM 1762 O O . GLU A 1 245 ? 14.919 21.575 27.065 1.00 31.51 243 GLU A O 1
ATOM 1768 N N . ILE A 1 246 ? 12.817 21.138 26.415 1.00 19.15 244 ILE A N 1
ATOM 1769 C CA . ILE A 1 246 ? 13.065 19.711 26.309 1.00 18.52 244 ILE A CA 1
ATOM 1770 C C . ILE A 1 246 ? 12.911 19.251 24.868 1.00 21.64 244 ILE A C 1
ATOM 1771 O O . ILE A 1 246 ? 11.887 19.501 24.231 1.00 23.26 244 ILE A O 1
ATOM 1776 N N . SER A 1 247 ? 13.943 18.592 24.354 1.00 18.54 245 SER A N 1
ATOM 1777 C CA . SER A 1 247 ? 13.925 18.097 22.985 1.00 21.52 245 SER A CA 1
ATOM 1778 C C . SER A 1 247 ? 13.923 16.574 22.958 1.00 23.15 245 SER A C 1
ATOM 1779 O O . SER A 1 247 ? 14.722 15.931 23.637 1.00 22.11 245 SER A O 1
ATOM 1782 N N . LEU A 1 248 ? 13.012 16.007 22.175 1.00 22.94 246 LEU A N 1
ATOM 1783 C CA . LEU A 1 248 ? 12.983 14.573 21.943 1.00 21.09 246 LEU A CA 1
ATOM 1784 C C . LEU A 1 248 ? 13.418 14.323 20.510 1.00 25.68 246 LEU A C 1
ATOM 1785 O O . LEU A 1 248 ? 12.908 14.953 19.584 1.00 28.05 246 LEU A O 1
ATOM 1790 N N . LYS A 1 249 ? 14.370 13.414 20.327 1.00 26.04 247 LYS A N 1
ATOM 1791 C CA . LYS A 1 249 ? 14.858 13.092 18.992 1.00 24.11 247 LYS A CA 1
ATOM 1792 C C . LYS A 1 249 ? 14.923 11.586 18.802 1.00 24.75 247 LYS A C 1
ATOM 1793 O O . LYS A 1 249 ? 15.320 10.853 19.706 1.00 25.34 247 LYS A O 1
ATOM 1799 N N . ARG A 1 250 ? 14.526 11.132 17.620 1.00 24.44 248 ARG A N 1
ATOM 1800 C CA . ARG A 1 250 ? 14.590 9.721 17.281 1.00 24.56 248 ARG A CA 1
ATOM 1801 C C . ARG A 1 250 ? 15.249 9.550 15.918 1.00 26.99 248 ARG A C 1
ATOM 1802 O O . ARG A 1 250 ? 14.866 10.204 14.950 1.00 19.33 248 ARG A O 1
ATOM 1810 N N . GLU A 1 251 ? 16.258 8.690 15.847 1.00 29.67 249 GLU A N 1
ATOM 1811 C CA . GLU A 1 251 ? 16.852 8.346 14.564 1.00 18.44 249 GLU A CA 1
ATOM 1812 C C . GLU A 1 251 ? 16.353 6.981 14.114 1.00 24.43 249 GLU A C 1
ATOM 1813 O O . GLU A 1 251 ? 16.413 6.012 14.869 1.00 17.96 249 GLU A O 1
ATOM 1819 N N . ILE A 1 252 ? 15.855 6.918 12.885 1.00 19.15 250 ILE A N 1
ATOM 1820 C CA . ILE A 1 252 ? 15.376 5.668 12.316 1.00 20.05 250 ILE A CA 1
ATOM 1821 C C . ILE A 1 252 ? 16.381 5.134 11.307 1.00 24.42 250 ILE A C 1
ATOM 1822 O O . ILE A 1 252 ? 16.915 5.888 10.495 1.00 26.46 250 ILE A O 1
ATOM 1827 N N . ASN A 1 253 ? 16.644 3.833 11.367 1.00 28.85 251 ASN A N 1
ATOM 1828 C CA . ASN A 1 253 ? 17.460 3.168 10.358 1.00 24.44 251 ASN A CA 1
ATOM 1829 C C . ASN A 1 253 ? 16.646 2.114 9.614 1.00 24.24 251 ASN A C 1
ATOM 1830 O O . ASN A 1 253 ? 15.598 1.679 10.091 1.00 24.92 251 ASN A O 1
ATOM 1835 N N . SER A 1 254 ? 17.124 1.715 8.442 1.00 22.54 252 SER A N 1
ATOM 1836 C CA . SER A 1 254 ? 16.446 0.699 7.650 1.00 26.67 252 SER A CA 1
ATOM 1837 C C . SER A 1 254 ? 17.297 -0.560 7.581 1.00 26.64 252 SER A C 1
ATOM 1838 O O . SER A 1 254 ? 18.348 -0.573 6.940 1.00 24.95 252 SER A O 1
ATOM 1841 N N . TYR A 1 255 ? 16.845 -1.609 8.259 1.00 19.89 253 TYR A N 1
ATOM 1842 C CA . TYR A 1 255 ? 17.512 -2.902 8.205 1.00 19.69 253 TYR A CA 1
ATOM 1843 C C . TYR A 1 255 ? 16.934 -3.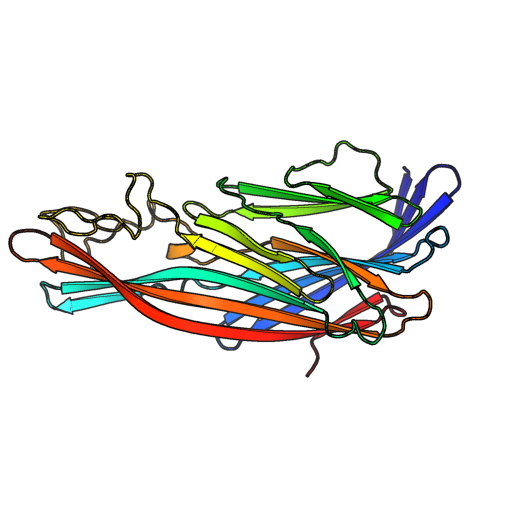724 7.057 1.00 20.39 253 TYR A C 1
ATOM 1844 O O . TYR A 1 255 ? 15.781 -4.151 7.104 1.00 20.80 253 TYR A O 1
ATOM 1853 N N . HIS A 1 256 ? 17.739 -3.921 6.018 1.00 20.59 254 HIS A N 1
ATOM 1854 C CA . HIS A 1 256 ? 17.314 -4.660 4.834 1.00 21.95 254 HIS A CA 1
ATOM 1855 C C . HIS A 1 256 ? 17.761 -6.113 4.894 1.00 25.14 254 HIS A C 1
ATOM 1856 O O . HIS A 1 256 ? 18.905 -6.402 5.243 1.00 20.66 254 HIS A O 1
ATOM 1863 N N . ILE A 1 257 ? 16.856 -7.024 4.553 1.00 24.23 255 ILE A N 1
ATOM 1864 C CA . ILE A 1 257 ? 17.252 -8.390 4.228 1.00 21.85 255 ILE A CA 1
ATOM 1865 C C . ILE A 1 257 ? 16.974 -8.663 2.752 1.00 26.66 255 ILE A C 1
ATOM 1866 O O . ILE A 1 257 ? 15.903 -8.335 2.240 1.00 23.33 255 ILE A O 1
ATOM 1871 N N . ALA A 1 258 ? 17.955 -9.241 2.070 1.00 22.69 256 ALA A N 1
ATOM 1872 C CA . ALA A 1 258 ? 17.833 -9.536 0.649 1.00 26.44 256 ALA A CA 1
ATOM 1873 C C . ALA A 1 258 ? 18.258 -10.971 0.379 1.00 29.72 256 ALA A C 1
ATOM 1874 O O . ALA A 1 258 ? 19.298 -11.420 0.859 1.00 23.07 256 ALA A O 1
ATOM 1876 N N . TRP A 1 259 ? 17.446 -11.686 -0.390 1.00 24.42 257 TRP A N 1
ATOM 1877 C CA . TRP A 1 259 ? 17.701 -13.092 -0.666 1.00 27.43 257 TRP A CA 1
ATOM 1878 C C . TRP A 1 259 ? 18.510 -13.295 -1.943 1.00 25.05 257 TRP A C 1
ATOM 1879 O O . TRP A 1 259 ? 18.097 -12.883 -3.024 1.00 35.07 257 TRP A O 1
ATOM 1890 N N . ASP A 1 260 ? 19.668 -13.929 -1.804 1.00 34.61 258 ASP A N 1
ATOM 1891 C CA . ASP A 1 260 ? 20.450 -14.371 -2.950 1.00 33.67 258 ASP A CA 1
ATOM 1892 C C . ASP A 1 260 ? 20.204 -15.865 -3.107 1.00 36.35 258 ASP A C 1
ATOM 1893 O O . ASP A 1 260 ? 19.343 -16.283 -3.878 1.00 43.37 258 ASP A O 1
ATOM 1898 N N . THR A 1 261 ? 20.967 -16.665 -2.370 1.00 27.79 259 THR A N 1
ATOM 1899 C CA . THR A 1 261 ? 20.640 -18.074 -2.173 1.00 29.01 259 THR A CA 1
ATOM 1900 C C . THR A 1 261 ? 20.552 -18.310 -0.668 1.00 24.56 259 THR A C 1
ATOM 1901 O O . THR A 1 261 ? 20.587 -19.440 -0.180 1.00 25.90 259 THR A O 1
ATOM 1905 N N . GLU A 1 262 ? 20.441 -17.202 0.053 1.00 25.49 260 GLU A N 1
ATOM 1906 C CA . GLU A 1 262 ? 20.264 -17.186 1.495 1.00 33.63 260 GLU A CA 1
ATOM 1907 C C . GLU A 1 262 ? 19.935 -15.746 1.844 1.00 33.48 260 GLU A C 1
ATOM 1908 O O . GLU A 1 262 ? 20.094 -14.855 1.009 1.00 23.64 260 GLU A O 1
ATOM 1914 N N . TRP A 1 263 ? 19.471 -15.507 3.064 1.00 20.30 261 TRP A N 1
ATOM 1915 C CA . TRP A 1 263 ? 19.218 -14.137 3.488 1.00 20.03 261 TRP A CA 1
ATOM 1916 C C . TRP A 1 263 ? 20.529 -13.435 3.820 1.00 20.12 261 TRP A C 1
ATOM 1917 O O . TRP A 1 263 ? 21.381 -13.984 4.517 1.00 19.76 261 TRP A O 1
ATOM 1928 N N . GLN A 1 264 ? 20.688 -12.229 3.291 1.00 20.67 262 GLN A N 1
ATOM 1929 C CA . GLN A 1 264 ? 21.808 -11.371 3.643 1.00 23.05 262 GLN A CA 1
ATOM 1930 C C . GLN A 1 264 ? 21.252 -10.084 4.244 1.00 23.71 262 GLN A C 1
ATOM 1931 O O . GLN A 1 264 ? 20.308 -9.502 3.709 1.00 23.14 262 GLN A O 1
ATOM 1937 N N . GLY A 1 265 ? 21.830 -9.649 5.360 1.00 20.84 263 GLY A N 1
ATOM 1938 C CA . GLY A 1 265 ? 21.321 -8.492 6.072 1.00 19.38 263 GLY A CA 1
ATOM 1939 C C . GLY A 1 265 ? 22.202 -7.265 5.955 1.00 19.91 263 GLY A C 1
ATOM 1940 O O . GLY A 1 265 ? 23.425 -7.374 5.876 1.00 20.25 263 GLY A O 1
ATOM 1941 N N . ARG A 1 266 ? 21.578 -6.092 5.937 1.00 20.03 264 ARG A N 1
ATOM 1942 C CA . ARG A 1 266 ? 22.322 -4.838 5.923 1.00 28.03 264 ARG A CA 1
ATOM 1943 C C . ARG A 1 266 ? 21.523 -3.678 6.509 1.00 26.74 264 ARG A C 1
ATOM 1944 O O . ARG A 1 266 ? 20.342 -3.509 6.211 1.00 26.06 264 ARG A O 1
ATOM 1952 N N . ASN A 1 267 ? 22.182 -2.881 7.342 1.00 20.03 265 ASN A N 1
ATOM 1953 C CA . ASN A 1 267 ? 21.545 -1.735 7.977 1.00 19.78 265 ASN A CA 1
ATOM 1954 C C . ASN A 1 267 ? 21.954 -0.413 7.331 1.00 23.21 265 ASN A C 1
ATOM 1955 O O . ASN A 1 267 ? 23.142 -0.118 7.205 1.00 25.09 265 ASN A O 1
ATOM 1960 N N . TYR A 1 268 ? 20.966 0.377 6.920 1.00 21.07 266 TYR A N 1
ATOM 1961 C CA . TYR A 1 268 ? 21.222 1.673 6.300 1.00 22.04 266 TYR A CA 1
ATOM 1962 C C . TYR A 1 268 ? 20.664 2.790 7.170 1.00 31.61 266 TYR A C 1
ATOM 1963 O O . TYR A 1 268 ? 19.731 2.571 7.943 1.00 24.50 266 TYR A O 1
ATOM 1972 N N . PRO A 1 269 ? 21.232 3.998 7.045 1.00 28.73 267 PRO A N 1
ATOM 1973 C CA . PRO A 1 269 ? 20.645 5.171 7.697 1.00 30.46 267 PRO A CA 1
ATOM 1974 C C . PRO A 1 269 ? 19.298 5.465 7.055 1.00 34.65 267 PRO A C 1
ATOM 1975 O O . PRO A 1 269 ? 19.001 4.897 6.003 1.00 42.73 267 PRO A O 1
ATOM 1979 N N . ASP A 1 270 ? 18.494 6.325 7.668 1.00 29.15 268 ASP A N 1
ATOM 1980 C CA . ASP A 1 270 ? 17.206 6.680 7.087 1.00 32.27 268 ASP A CA 1
ATOM 1981 C C . ASP A 1 270 ? 16.793 8.118 7.394 1.00 43.94 268 ASP A C 1
ATOM 1982 O O . ASP A 1 270 ? 16.896 8.997 6.539 1.00 39.01 268 ASP A O 1
ATOM 1987 N N . SER A 1 271 ? 16.329 8.358 8.616 1.00 43.71 269 SER A N 1
ATOM 1988 C CA . SER A 1 271 ? 15.738 9.649 8.946 1.00 39.67 269 SER A CA 1
ATOM 1989 C C . SER A 1 271 ? 15.916 10.034 10.412 1.00 34.42 269 SER A C 1
ATOM 1990 O O . SER A 1 271 ? 16.199 9.189 11.261 1.00 26.94 269 SER A O 1
ATOM 1993 N N . LYS A 1 272 ? 15.744 11.323 10.690 1.00 31.09 270 LYS A N 1
ATOM 1994 C CA . LYS A 1 272 ? 15.826 11.858 12.043 1.00 29.62 270 LYS A CA 1
ATOM 1995 C C . LYS A 1 272 ? 14.633 12.765 12.320 1.00 37.41 270 LYS A C 1
ATOM 1996 O O . LYS A 1 272 ? 14.298 13.628 11.508 1.00 41.79 270 LYS A O 1
ATOM 1999 N N . ILE A 1 273 ? 13.989 12.566 13.463 1.00 34.06 271 ILE A N 1
ATOM 2000 C CA . ILE A 1 273 ? 12.934 13.473 13.893 1.00 34.60 271 ILE A CA 1
ATOM 2001 C C . ILE A 1 273 ? 13.279 14.103 15.237 1.00 31.15 271 ILE A C 1
ATOM 2002 O O . ILE A 1 273 ? 13.650 13.409 16.185 1.00 19.94 271 ILE A O 1
ATOM 2007 N N . GLU A 1 274 ? 13.161 15.425 15.296 1.00 25.87 272 GLU A N 1
ATOM 2008 C CA . GLU A 1 274 ? 13.442 16.186 16.504 1.00 23.48 272 GLU A CA 1
ATOM 2009 C C . GLU A 1 274 ? 12.286 17.124 16.823 1.00 26.07 272 GLU A C 1
ATOM 2010 O O . GLU A 1 274 ? 11.801 17.845 15.951 1.00 31.43 272 GLU A O 1
ATOM 2016 N N . GLU A 1 275 ? 11.846 17.107 18.077 1.00 20.94 273 GLU A N 1
ATOM 2017 C CA . GLU A 1 275 ? 10.759 17.968 18.524 1.00 22.42 273 GLU A CA 1
ATOM 2018 C C . GLU A 1 275 ? 11.126 18.628 19.849 1.00 24.29 273 GLU A C 1
ATOM 2019 O O . GLU A 1 275 ? 11.796 18.026 20.688 1.00 20.53 273 GLU A O 1
ATOM 2025 N N . THR A 1 276 ? 10.681 19.865 20.036 1.00 21.63 274 THR A N 1
ATOM 2026 C CA . THR A 1 276 ? 11.045 20.628 21.223 1.00 29.13 274 THR A CA 1
ATOM 2027 C C . THR A 1 276 ? 9.837 21.237 21.929 1.00 30.25 274 THR A C 1
ATOM 2028 O O . THR A 1 276 ? 8.955 21.816 21.295 1.00 22.23 274 THR A O 1
ATOM 2032 N N . VAL A 1 277 ? 9.810 21.102 23.250 1.00 25.32 275 VAL A N 1
ATOM 2033 C CA . VAL A 1 277 ? 8.738 21.666 24.061 1.00 23.47 275 VAL A CA 1
ATOM 2034 C C . VAL A 1 277 ? 9.309 22.630 25.094 1.00 21.06 275 VAL A C 1
ATOM 2035 O O . VAL A 1 277 ? 10.293 22.320 25.763 1.00 22.88 275 VAL A O 1
ATOM 2039 N N . LYS A 1 278 ? 8.694 23.801 25.223 1.00 21.83 276 LYS A N 1
ATOM 2040 C CA . LYS A 1 278 ? 9.168 24.800 26.176 1.00 27.27 276 LYS A CA 1
ATOM 2041 C C . LYS A 1 278 ? 8.349 24.809 27.466 1.00 26.28 276 LYS A C 1
ATOM 2042 O O . LYS A 1 278 ? 7.125 24.690 27.438 1.00 24.35 276 LYS A O 1
ATOM 2046 N N . PHE A 1 279 ? 9.034 24.951 28.596 1.00 21.34 27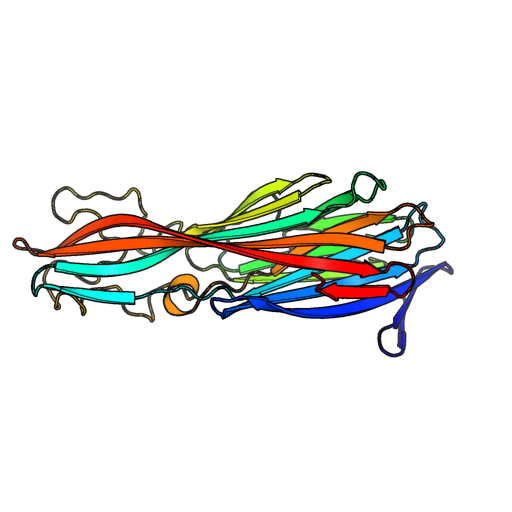7 PHE A N 1
ATOM 2047 C CA . PHE A 1 279 ? 8.370 25.018 29.893 1.00 20.86 277 PHE A CA 1
ATOM 2048 C C . PHE A 1 279 ? 8.859 26.221 30.686 1.00 21.55 277 PHE A C 1
ATOM 2049 O O . PHE A 1 279 ? 10.048 26.529 30.680 1.00 24.48 277 PHE A O 1
ATOM 2057 N N . GLU A 1 280 ? 7.940 26.903 31.361 1.00 21.80 278 GLU A N 1
ATOM 2058 C CA . GLU A 1 280 ? 8.315 27.994 32.249 1.00 22.42 278 GLU A CA 1
ATOM 2059 C C . GLU A 1 280 ? 8.196 27.559 33.700 1.00 33.26 278 GLU A C 1
ATOM 2060 O O . GLU A 1 280 ? 7.210 26.931 34.091 1.00 20.90 278 GLU A O 1
ATOM 2066 N N . LEU A 1 281 ? 9.215 27.890 34.487 1.00 21.70 279 LEU A N 1
ATOM 2067 C CA . LEU A 1 281 ? 9.189 27.657 35.923 1.00 21.66 279 LEU A CA 1
ATOM 2068 C C . LEU A 1 281 ? 8.855 28.944 36.667 1.00 24.61 279 LEU A C 1
ATOM 2069 O O . LEU A 1 281 ? 9.541 29.957 36.524 1.00 24.94 279 LEU A O 1
ATOM 2074 N N . ASP A 1 282 ? 7.788 28.901 37.452 1.00 21.63 280 ASP A N 1
ATOM 2075 C CA . ASP A 1 282 ? 7.471 30.000 38.346 1.00 22.33 280 ASP A CA 1
ATOM 2076 C C . ASP A 1 282 ? 7.933 29.612 39.748 1.00 21.72 280 ASP A C 1
ATOM 2077 O O . ASP A 1 282 ? 7.300 28.797 40.418 1.00 20.86 280 ASP A O 1
ATOM 2082 N N . TRP A 1 283 ? 9.053 30.185 40.174 1.00 22.21 281 TRP A N 1
ATOM 2083 C CA . TRP A 1 283 ? 9.661 29.828 41.451 1.00 21.72 281 TRP A CA 1
ATOM 2084 C C . TRP A 1 283 ? 8.909 30.412 42.645 1.00 40.04 281 TRP A C 1
ATOM 2085 O O . TRP A 1 283 ? 9.138 30.009 43.784 1.00 21.45 281 TRP A O 1
ATOM 2096 N N . GLU A 1 284 ? 8.019 31.365 42.388 1.00 22.74 282 GLU A N 1
ATOM 2097 C CA . GLU A 1 284 ? 7.216 31.947 43.460 1.00 29.35 282 GLU A CA 1
ATOM 2098 C C . GLU A 1 284 ? 5.962 31.120 43.691 1.00 27.15 282 GLU A C 1
ATOM 2099 O O . GLU A 1 284 ? 5.628 30.783 44.827 1.00 31.09 282 GLU A O 1
ATOM 2105 N N . LYS A 1 285 ? 5.274 30.788 42.604 1.00 22.05 283 LYS A N 1
ATOM 2106 C CA . LYS A 1 285 ? 4.036 30.025 42.689 1.00 25.67 283 LYS A CA 1
ATOM 2107 C C . LYS A 1 285 ? 4.289 28.520 42.709 1.00 20.09 283 LYS A C 1
ATOM 2108 O O . LYS A 1 285 ? 3.355 27.735 42.863 1.00 24.32 283 LYS A O 1
ATOM 2114 N N . HIS A 1 286 ? 5.551 28.126 42.558 1.00 19.83 284 HIS A N 1
ATOM 2115 C CA . HIS A 1 286 ? 5.920 26.711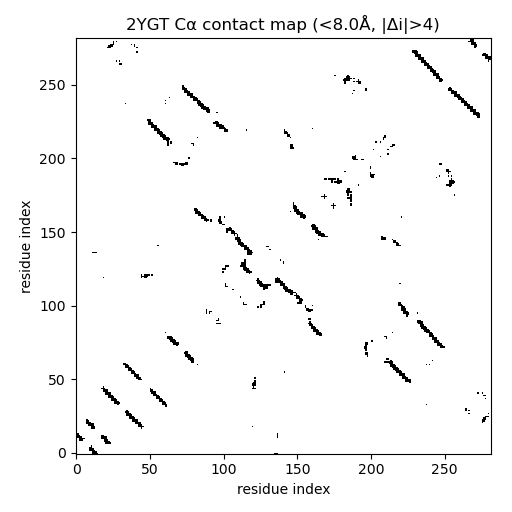 42.505 1.00 18.72 284 HIS A CA 1
ATOM 2116 C C . HIS A 1 286 ? 5.176 25.960 41.403 1.00 18.29 284 HIS A C 1
ATOM 2117 O O . HIS A 1 286 ? 4.557 24.927 41.656 1.00 17.44 284 HIS A O 1
ATOM 2124 N N . THR A 1 287 ? 5.231 26.479 40.183 1.00 18.93 285 THR A N 1
ATOM 2125 C CA . THR A 1 287 ? 4.538 25.841 39.074 1.00 18.64 285 THR A CA 1
ATOM 2126 C C . THR A 1 287 ? 5.461 25.633 37.886 1.00 18.77 285 THR A C 1
ATOM 2127 O O . THR A 1 287 ? 6.427 26.372 37.692 1.00 24.54 285 THR A O 1
ATOM 2131 N N . ILE A 1 288 ? 5.155 24.611 37.099 1.00 18.17 286 ILE A N 1
ATOM 2132 C CA . ILE A 1 288 ? 5.834 24.390 35.834 1.00 18.35 286 ILE A CA 1
ATOM 2133 C C . ILE A 1 288 ? 4.770 24.289 34.746 1.00 18.54 286 ILE A C 1
ATOM 2134 O O . ILE A 1 288 ? 3.854 23.472 34.833 1.00 28.36 286 ILE A O 1
ATOM 2139 N N . ARG A 1 289 ? 4.874 25.154 33.742 1.00 19.50 287 ARG A N 1
ATOM 2140 C CA . ARG A 1 289 ? 3.863 25.241 32.693 1.00 19.89 287 ARG A CA 1
ATOM 2141 C C . ARG A 1 289 ? 4.493 25.291 31.306 1.00 22.95 287 ARG A C 1
ATOM 2142 O O . ARG A 1 289 ? 5.472 26.003 31.087 1.00 25.63 287 ARG A O 1
ATOM 2150 N N . GLN A 1 290 ? 3.925 24.544 30.366 1.00 20.15 288 GLN A N 1
ATOM 2151 C CA . GLN A 1 290 ? 4.346 24.638 28.974 1.00 21.40 288 GLN A CA 1
ATOM 2152 C C . GLN A 1 290 ? 3.985 26.010 28.407 1.00 23.25 288 GLN A C 1
ATOM 2153 O O . GLN A 1 290 ? 2.892 26.521 28.655 1.00 22.36 288 GLN A O 1
ATOM 2159 N N . ILE A 1 291 ? 4.904 26.613 27.660 1.00 22.84 289 ILE A N 1
ATOM 2160 C CA . ILE A 1 291 ? 4.644 27.923 27.067 1.00 24.17 289 ILE A CA 1
ATOM 2161 C C . ILE A 1 291 ? 4.941 27.930 25.573 1.00 42.99 289 ILE A C 1
ATOM 2162 O O . ILE A 1 291 ? 5.303 26.903 24.998 1.00 35.43 289 ILE A O 1
ATOM 2167 N N . SER A 1 292 ? 4.788 29.104 24.964 1.00 53.98 290 SER A N 1
ATOM 2168 C CA . SER A 1 292 ? 4.920 29.289 23.519 1.00 57.53 290 SER A CA 1
ATOM 2169 C C . SER A 1 292 ? 3.707 28.732 22.779 1.00 60.52 290 SER A C 1
ATOM 2170 O O . SER A 1 292 ? 2.958 29.477 22.146 1.00 51.31 290 SER A O 1
ATOM 2173 N N . HIS A 1 293 ? 3.444 27.531 22.806 1.00 71.08 291 HIS A N 1
#

Radius of gyration: 22.34 Å; Cα contacts (8 Å, |Δi|>4): 757; chains: 1; bounding box: 33×56×68 Å

Solvent-accessible surface area: 12978 Å² total

CATH classification: 2.70.240.10